Protein AF-C6XK18-F1 (afdb_monomer)

Secondary structure (DSSP, 8-state):
-HHHHHHHHHHHHHHHHHHHHHHHHHHHHHHHHHHHHHHTSTTTTTT---TT---EEESHHHHHHHTPPTT-EEE-STT----TTSSEETTEEGGGT--SS--SSTTPPP--SS--PPPTT---TT--HHHHHHHHH-TTTTTS--HHHHHHHHHH-HHHHTTTS--TT-PPPSS-HHHHHHHHHHHHHTT---PPTT---GGGTSPP------

Solvent-accessible surface area (backbone atoms only — not comparable to full-atom values): 11698 Å² total; per-residue (Å²): 112,72,70,60,53,54,54,54,51,54,55,54,54,53,53,53,54,50,54,54,50,52,51,38,33,53,54,10,38,29,37,40,36,60,48,41,56,34,48,61,26,57,58,42,11,24,48,16,30,35,88,84,33,46,38,43,42,42,46,71,56,44,20,66,74,67,73,40,57,93,92,30,70,47,64,41,70,92,78,53,39,26,47,92,86,19,36,22,27,94,92,53,40,40,70,79,69,34,38,65,51,58,48,86,52,66,86,51,57,61,34,28,89,60,64,65,45,64,62,45,67,45,46,29,58,92,54,48,52,30,54,51,48,54,36,58,73,31,40,92,30,44,80,67,44,53,67,70,52,50,23,50,44,53,55,66,37,66,58,65,45,30,27,64,59,55,41,50,82,47,81,49,40,72,79,50,49,63,54,50,23,47,35,46,54,52,14,50,73,33,67,55,46,64,61,60,87,86,50,69,65,46,63,89,41,50,76,76,81,74,73,79,81,128

Radius of gyration: 21.12 Å; Cα contacts (8 Å, |Δi|>4): 324; chains: 1; bounding box: 56×31×77 Å

Structure (mmCIF, N/CA/C/O backbone):
data_AF-C6XK18-F1
#
_entry.id   AF-C6XK18-F1
#
loop_
_atom_site.group_PDB
_atom_site.id
_atom_site.type_symbol
_atom_site.label_atom_id
_atom_site.label_alt_id
_atom_site.label_comp_id
_atom_site.label_asym_id
_atom_site.label_entity_id
_atom_site.label_seq_id
_atom_site.pdbx_PDB_ins_code
_atom_site.Cartn_x
_atom_site.Cartn_y
_atom_site.Cartn_z
_atom_site.occupancy
_atom_site.B_iso_or_equiv
_atom_site.auth_seq_id
_atom_site.auth_comp_id
_atom_site.auth_asym_id
_atom_site.auth_atom_id
_atom_site.pdbx_PDB_model_num
ATOM 1 N N . MET A 1 1 ? -33.507 2.654 50.806 1.00 60.88 1 MET A N 1
ATOM 2 C CA . MET A 1 1 ? -32.107 2.169 50.769 1.00 60.88 1 MET A CA 1
ATOM 3 C C . MET A 1 1 ? -31.843 1.243 49.579 1.00 60.88 1 MET A C 1
ATOM 5 O O . MET A 1 1 ? -30.957 1.552 48.801 1.00 60.88 1 MET A O 1
ATOM 9 N N . ILE A 1 2 ? -32.643 0.191 49.349 1.00 59.72 2 ILE A N 1
ATOM 10 C CA . ILE A 1 2 ? -32.420 -0.787 48.255 1.00 59.72 2 ILE A CA 1
ATOM 11 C C . ILE A 1 2 ? -32.453 -0.152 46.845 1.00 59.72 2 ILE A C 1
ATOM 13 O O . ILE A 1 2 ? -31.572 -0.418 46.034 1.00 59.72 2 ILE A O 1
ATOM 17 N N . LYS A 1 3 ? -33.404 0.756 46.563 1.00 55.00 3 LYS A N 1
ATOM 18 C CA . LYS A 1 3 ? -33.475 1.468 45.266 1.00 55.00 3 LYS A CA 1
ATOM 19 C C . LYS A 1 3 ? -32.252 2.357 44.990 1.00 55.00 3 LYS A C 1
ATOM 21 O O . LYS A 1 3 ? -31.807 2.437 43.853 1.00 55.00 3 LYS A O 1
ATOM 26 N N . SER A 1 4 ? -31.688 2.989 46.021 1.00 58.41 4 SER A N 1
ATOM 27 C CA . SER A 1 4 ? -30.507 3.855 45.893 1.00 58.41 4 SER A CA 1
ATOM 28 C C . SER A 1 4 ? -29.228 3.052 45.634 1.00 58.41 4 SER A C 1
ATOM 30 O O . SER A 1 4 ? -28.402 3.481 44.840 1.00 58.41 4 SER A O 1
ATOM 32 N N . ILE A 1 5 ? -29.098 1.862 46.236 1.00 64.38 5 ILE A N 1
ATOM 33 C CA . ILE A 1 5 ? -27.970 0.944 45.996 1.00 64.38 5 ILE A CA 1
ATOM 34 C C . ILE A 1 5 ? -28.016 0.394 44.562 1.00 64.38 5 ILE A C 1
ATOM 36 O O . ILE A 1 5 ? -26.992 0.373 43.885 1.00 64.38 5 ILE A O 1
ATOM 40 N N . ALA A 1 6 ? -29.202 0.025 44.066 1.00 61.34 6 ALA A N 1
ATOM 41 C CA . ALA A 1 6 ? -29.370 -0.467 42.698 1.00 61.34 6 ALA A CA 1
ATOM 42 C C . ALA A 1 6 ? -29.011 0.592 41.637 1.00 61.34 6 ALA A C 1
ATOM 44 O O . ALA A 1 6 ? -28.301 0.287 40.684 1.00 61.34 6 ALA A O 1
ATOM 45 N N . ILE A 1 7 ? -29.435 1.848 41.823 1.00 63.56 7 ILE A N 1
ATOM 46 C CA . ILE A 1 7 ? -29.092 2.949 40.904 1.00 63.56 7 ILE A CA 1
ATOM 47 C C . ILE A 1 7 ? -27.580 3.226 40.920 1.00 63.56 7 ILE A C 1
ATOM 49 O O . ILE A 1 7 ? -26.974 3.381 39.864 1.00 63.56 7 ILE A O 1
ATOM 53 N N . MET A 1 8 ? -26.949 3.229 42.098 1.00 61.84 8 MET A N 1
ATOM 54 C CA . MET A 1 8 ? -25.509 3.483 42.226 1.00 61.84 8 MET A CA 1
ATOM 55 C C . MET A 1 8 ? -24.660 2.361 41.598 1.00 61.84 8 MET A C 1
ATOM 57 O O . MET A 1 8 ? -23.655 2.646 40.950 1.00 61.84 8 MET A O 1
ATOM 61 N N . MET A 1 9 ? -25.095 1.099 41.710 1.00 62.38 9 MET A N 1
ATOM 62 C CA . MET A 1 9 ? -24.450 -0.036 41.035 1.00 62.38 9 MET A CA 1
ATOM 63 C C . MET A 1 9 ? -24.592 0.026 39.506 1.00 62.38 9 MET A C 1
ATOM 65 O O . MET A 1 9 ? -23.615 -0.213 38.803 1.00 62.38 9 MET A O 1
ATOM 69 N N . ILE A 1 10 ? -25.762 0.401 38.975 1.00 64.12 10 ILE A N 1
ATOM 70 C CA . ILE A 1 10 ? -25.982 0.528 37.520 1.00 64.12 10 ILE A CA 1
ATOM 71 C C . ILE A 1 10 ? -25.100 1.634 36.913 1.00 64.12 10 ILE A C 1
ATOM 73 O O . ILE A 1 10 ? -24.506 1.441 35.848 1.00 64.12 10 ILE A O 1
ATOM 77 N N . VAL A 1 11 ? -24.960 2.773 37.600 1.00 63.62 11 VAL A N 1
ATOM 78 C CA . VAL A 1 11 ? -24.099 3.879 37.146 1.00 63.62 11 VAL A CA 1
ATOM 79 C C . VAL A 1 11 ? -22.618 3.480 37.179 1.00 63.62 11 VAL A C 1
ATOM 81 O O . VAL A 1 11 ? -21.900 3.732 36.215 1.00 63.62 11 VAL A O 1
ATOM 84 N N . ALA A 1 12 ? -22.160 2.793 38.231 1.00 64.31 12 ALA A N 1
ATOM 85 C CA . ALA A 1 12 ? -20.768 2.348 38.339 1.00 64.31 12 ALA A CA 1
ATOM 86 C C . ALA A 1 12 ? -20.372 1.314 37.263 1.00 64.31 12 ALA A C 1
ATOM 88 O O . ALA A 1 12 ? -19.286 1.411 36.690 1.00 64.31 12 ALA A O 1
ATOM 89 N N . PHE A 1 13 ? -21.252 0.358 36.943 1.00 63.62 13 PHE A N 1
ATOM 90 C CA . PHE A 1 13 ? -21.005 -0.631 35.882 1.00 63.62 13 PHE A CA 1
ATOM 91 C C . PHE A 1 13 ? -20.942 0.001 34.484 1.00 63.62 13 PHE A C 1
ATOM 93 O O . PHE A 1 13 ? -20.101 -0.385 33.672 1.00 63.62 13 PHE A O 1
ATOM 100 N N . SER A 1 14 ? -21.787 1.001 34.216 1.00 66.38 14 SER A N 1
ATOM 101 C CA . SER A 1 14 ? -21.816 1.701 32.925 1.00 66.38 14 SER A CA 1
ATOM 102 C C . SER A 1 14 ? -20.513 2.469 32.657 1.00 66.38 14 SER A C 1
ATOM 104 O O . SER A 1 14 ? -19.985 2.424 31.547 1.00 66.38 14 SER A O 1
ATOM 106 N N . SER A 1 15 ? -19.940 3.107 33.683 1.00 73.00 15 SER A N 1
ATOM 107 C CA . SER A 1 15 ? -18.669 3.837 33.564 1.00 73.00 15 SER A CA 1
ATOM 108 C C . SER A 1 15 ? -17.466 2.920 33.314 1.00 73.00 15 SER A C 1
ATOM 110 O O . SER A 1 15 ? -16.585 3.266 32.532 1.00 73.00 15 SER A O 1
ATOM 112 N N . LEU A 1 16 ? -17.424 1.735 33.935 1.00 76.56 16 LEU A N 1
ATOM 113 C CA . LEU A 1 16 ? -16.341 0.764 33.716 1.00 76.56 16 LEU A CA 1
ATOM 114 C C . LEU A 1 16 ? -16.363 0.183 32.298 1.00 76.56 16 LEU A C 1
ATOM 116 O O . LEU A 1 16 ? -15.310 0.046 31.675 1.00 76.56 16 LEU A O 1
ATOM 120 N N . ALA A 1 17 ? -17.553 -0.124 31.775 1.00 76.81 17 ALA A N 1
ATOM 121 C CA . ALA A 1 17 ? -17.710 -0.607 30.407 1.00 76.81 17 ALA A CA 1
ATOM 122 C C . ALA A 1 17 ? -17.274 0.447 29.374 1.00 76.81 17 ALA A C 1
ATOM 124 O O . ALA A 1 17 ? -16.578 0.112 28.417 1.00 76.81 17 ALA A O 1
ATOM 125 N N . ALA A 1 18 ? -17.615 1.722 29.596 1.00 76.81 18 ALA A N 1
ATOM 126 C CA . ALA A 1 18 ? -17.194 2.820 28.726 1.00 76.81 18 ALA A CA 1
ATOM 127 C C . ALA A 1 18 ? -15.662 2.982 28.688 1.00 76.81 18 ALA A C 1
ATOM 129 O O . ALA A 1 18 ? -15.086 3.057 27.606 1.00 76.81 18 ALA A O 1
ATOM 130 N N . LEU A 1 19 ? -14.993 2.944 29.847 1.00 78.38 19 LEU A N 1
ATOM 131 C CA . LEU A 1 19 ? -13.528 3.030 29.928 1.00 78.38 19 LEU A CA 1
ATOM 132 C C . LEU A 1 19 ? -12.830 1.837 29.254 1.00 78.38 19 LEU A C 1
ATOM 134 O O . LEU A 1 19 ? -11.806 2.003 28.592 1.00 78.38 19 LEU A O 1
ATOM 138 N N . ALA A 1 20 ? -13.377 0.627 29.401 1.00 79.00 20 ALA A N 1
ATOM 139 C CA . ALA A 1 20 ? -12.840 -0.564 28.744 1.00 79.00 20 ALA A CA 1
ATOM 140 C C . ALA A 1 20 ? -12.987 -0.495 27.213 1.00 79.00 20 ALA A C 1
ATOM 142 O O . ALA A 1 20 ? -12.061 -0.868 26.485 1.00 79.00 20 ALA A O 1
ATOM 143 N N . GLN A 1 21 ? -14.119 0.022 26.726 1.00 81.12 21 GLN A N 1
ATOM 144 C CA . GLN A 1 21 ? -14.358 0.236 25.300 1.00 81.12 21 GLN A CA 1
ATOM 145 C C . GLN A 1 21 ? -13.419 1.304 24.726 1.00 81.12 21 GLN A C 1
ATOM 147 O O . GLN A 1 21 ? -12.802 1.076 23.689 1.00 81.12 21 GLN A O 1
ATOM 152 N N . GLU A 1 22 ? -13.254 2.432 25.419 1.00 81.62 22 GLU A N 1
ATOM 153 C CA . GLU A 1 22 ? -12.330 3.502 25.025 1.00 81.62 22 GLU A CA 1
ATOM 154 C C . GLU A 1 22 ? -10.883 2.995 24.958 1.00 81.62 22 GLU A C 1
ATOM 156 O O . GLU A 1 22 ? -10.183 3.220 23.971 1.00 81.62 22 GLU A O 1
ATOM 161 N N . LYS A 1 23 ? -10.440 2.234 25.969 1.00 83.69 23 LYS A N 1
ATOM 162 C CA . LYS A 1 23 ? -9.111 1.612 25.961 1.00 83.69 23 LYS A CA 1
ATOM 163 C C . LYS A 1 23 ? -8.932 0.679 24.761 1.00 83.69 23 LYS A C 1
ATOM 165 O O . LYS A 1 23 ? -7.904 0.745 24.094 1.00 83.69 23 LYS A O 1
ATOM 170 N N . THR A 1 24 ? -9.925 -0.162 24.476 1.00 89.50 24 THR A N 1
ATOM 171 C CA . THR A 1 24 ? -9.886 -1.101 23.344 1.00 89.50 24 THR A CA 1
ATOM 172 C C . THR A 1 24 ? -9.791 -0.359 22.010 1.00 89.50 24 THR A C 1
ATOM 174 O O . THR A 1 24 ? -8.969 -0.715 21.169 1.00 89.50 24 THR A O 1
ATOM 177 N N . GLN A 1 25 ? -10.559 0.721 21.836 1.00 89.00 25 GLN A N 1
ATOM 178 C CA . GLN A 1 25 ? -10.486 1.562 20.640 1.00 89.00 25 GLN A CA 1
ATOM 179 C C . GLN A 1 25 ? -9.126 2.252 20.497 1.00 89.00 25 GLN A C 1
ATOM 181 O O . GLN A 1 25 ? -8.542 2.234 19.415 1.00 89.00 25 GLN A O 1
ATOM 186 N N . ASN A 1 26 ? -8.583 2.807 21.583 1.00 89.94 26 ASN A N 1
ATOM 187 C CA . ASN A 1 26 ? -7.262 3.437 21.576 1.00 89.94 26 ASN A CA 1
ATOM 188 C C . ASN A 1 26 ? -6.1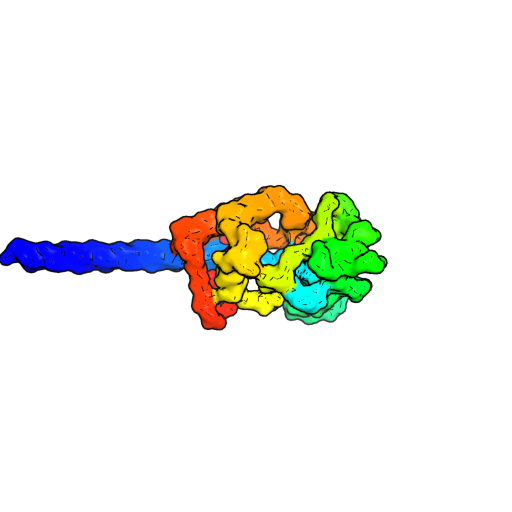47 2.437 21.239 1.00 89.94 26 ASN A C 1
ATOM 190 O O . ASN A 1 26 ? -5.253 2.756 20.456 1.00 89.94 26 ASN A O 1
ATOM 194 N N . ASP A 1 27 ? -6.208 1.219 21.780 1.00 91.81 27 ASP A N 1
ATOM 195 C CA . ASP A 1 27 ? -5.266 0.151 21.436 1.00 91.81 27 ASP A CA 1
ATOM 196 C C . ASP A 1 27 ? -5.415 -0.261 19.956 1.00 91.81 27 ASP A C 1
ATOM 198 O O . ASP A 1 27 ? -4.415 -0.437 19.259 1.00 91.81 27 ASP A O 1
ATOM 202 N N . GLY A 1 28 ? -6.645 -0.311 19.432 1.00 95.94 28 GLY A N 1
ATOM 203 C CA . GLY A 1 28 ? -6.912 -0.528 18.008 1.00 95.94 28 GLY A CA 1
ATOM 204 C C . GLY A 1 28 ? -6.314 0.556 17.102 1.00 95.94 28 GLY A C 1
ATOM 205 O O . GLY A 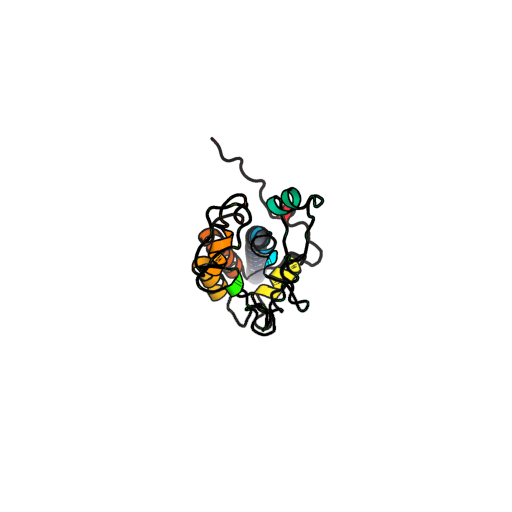1 28 ? -5.713 0.229 16.080 1.00 95.94 28 GLY A O 1
ATOM 206 N N . LEU A 1 29 ? -6.410 1.834 17.483 1.00 95.69 29 LEU A N 1
ATOM 207 C CA . LEU A 1 29 ? -5.832 2.955 16.726 1.00 95.69 29 LEU A CA 1
ATOM 208 C C . LEU A 1 29 ? -4.297 2.915 16.683 1.00 95.69 29 LEU A C 1
ATOM 210 O O . LEU A 1 29 ? -3.705 3.234 15.652 1.00 95.69 29 LEU A O 1
ATOM 214 N N . LYS A 1 30 ? -3.645 2.473 17.766 1.00 95.00 30 LYS A N 1
ATOM 215 C CA . LYS A 1 30 ? -2.188 2.249 17.789 1.00 95.00 30 LYS A CA 1
ATOM 216 C C . LYS A 1 30 ? -1.760 1.179 16.800 1.00 95.00 30 LYS A C 1
ATOM 218 O O . LYS A 1 30 ? -0.826 1.379 16.030 1.00 95.00 30 LYS A O 1
ATOM 223 N N . VAL A 1 31 ? -2.480 0.062 16.774 1.00 97.00 31 VAL A N 1
ATOM 224 C CA . VAL A 1 31 ? -2.204 -1.015 15.819 1.00 97.00 31 VAL A CA 1
ATOM 225 C C . VAL A 1 31 ? -2.496 -0.562 14.385 1.00 97.00 31 VAL A C 1
ATOM 227 O O . VAL A 1 31 ? -1.720 -0.858 13.477 1.00 97.00 31 VAL A O 1
ATOM 230 N N . TRP A 1 32 ? -3.557 0.223 14.171 1.00 97.88 32 TRP A N 1
ATOM 231 C CA . TRP A 1 32 ? -3.834 0.838 12.872 1.00 97.88 32 TRP A CA 1
ATOM 232 C C . TRP A 1 32 ? -2.681 1.721 12.381 1.00 97.88 32 TRP A C 1
ATOM 234 O O . TRP A 1 32 ? -2.329 1.664 11.204 1.00 97.88 32 TRP A O 1
ATOM 244 N N . ALA A 1 33 ? -2.047 2.501 13.260 1.00 97.19 33 ALA A N 1
ATOM 245 C CA . ALA A 1 33 ? -0.902 3.324 12.880 1.00 97.19 33 ALA A CA 1
ATOM 246 C C . ALA A 1 33 ? 0.236 2.480 12.272 1.00 97.19 33 ALA A C 1
ATOM 248 O O . ALA A 1 33 ? 0.775 2.849 11.230 1.00 97.19 33 ALA A O 1
ATOM 249 N N . GLN A 1 34 ? 0.521 1.304 12.841 1.00 97.94 34 GLN A N 1
ATOM 250 C CA . GLN A 1 34 ? 1.514 0.359 12.306 1.00 97.94 34 GLN A CA 1
ATOM 251 C C . GLN A 1 34 ? 1.092 -0.226 10.948 1.00 97.94 34 GLN A C 1
ATOM 253 O O . GLN A 1 34 ? 1.915 -0.382 10.048 1.00 97.94 34 GLN A O 1
ATOM 258 N N . ILE A 1 35 ? -0.201 -0.521 10.769 1.00 98.38 35 ILE A N 1
ATOM 259 C CA . ILE A 1 35 ? -0.754 -0.961 9.477 1.00 98.38 35 ILE A CA 1
ATOM 260 C C . ILE A 1 35 ? -0.574 0.138 8.420 1.00 98.38 35 ILE A C 1
ATOM 262 O O . ILE A 1 35 ? -0.123 -0.128 7.303 1.00 98.38 35 ILE A O 1
ATOM 266 N N . TYR A 1 36 ? -0.882 1.387 8.773 1.00 98.00 36 TYR A N 1
ATOM 267 C CA . TYR A 1 36 ? -0.757 2.519 7.864 1.00 98.00 36 TYR A CA 1
ATOM 268 C C . TYR A 1 36 ? 0.696 2.801 7.468 1.00 98.00 36 TYR A C 1
ATOM 270 O O . TYR A 1 36 ? 0.937 3.120 6.303 1.00 98.00 36 TYR A O 1
ATOM 278 N N . GLU A 1 37 ? 1.673 2.638 8.369 1.00 97.50 37 GLU A N 1
ATOM 279 C CA . GLU A 1 37 ? 3.099 2.737 8.013 1.00 97.50 37 GLU A CA 1
ATOM 280 C C . GLU A 1 37 ? 3.461 1.814 6.845 1.00 97.50 37 GLU A C 1
ATOM 282 O O . GLU A 1 37 ? 4.235 2.200 5.972 1.00 97.50 37 GLU A O 1
ATOM 287 N N . VAL A 1 38 ? 2.867 0.619 6.789 1.00 98.12 38 VAL A N 1
ATOM 288 C CA . VAL A 1 38 ? 3.085 -0.343 5.704 1.00 98.12 38 VAL A CA 1
ATOM 289 C C . VAL A 1 38 ? 2.309 0.048 4.451 1.00 98.12 38 VAL A C 1
ATOM 291 O O . VAL A 1 38 ? 2.892 0.115 3.370 1.00 98.12 38 VAL A O 1
ATOM 294 N N . PHE A 1 39 ? 1.014 0.350 4.562 1.00 97.88 39 PHE A N 1
ATOM 295 C CA . PHE A 1 39 ? 0.180 0.654 3.389 1.00 97.88 39 PHE A CA 1
ATOM 296 C C . PHE A 1 39 ? 0.585 1.949 2.681 1.00 97.88 39 PHE A C 1
ATOM 298 O O . PHE A 1 39 ? 0.563 2.012 1.450 1.00 97.88 39 PHE A O 1
ATOM 305 N N . SER A 1 40 ? 1.038 2.948 3.438 1.00 96.75 40 SER A N 1
ATOM 306 C CA . SER A 1 40 ? 1.603 4.190 2.897 1.00 96.75 40 SER A CA 1
ATOM 307 C C . SER A 1 40 ? 3.051 4.040 2.413 1.00 96.75 40 SER A C 1
ATOM 309 O O . SER A 1 40 ? 3.552 4.903 1.688 1.00 96.75 40 SER A O 1
ATOM 311 N N . HIS A 1 41 ? 3.732 2.939 2.752 1.00 97.38 41 HIS A N 1
ATOM 312 C CA . HI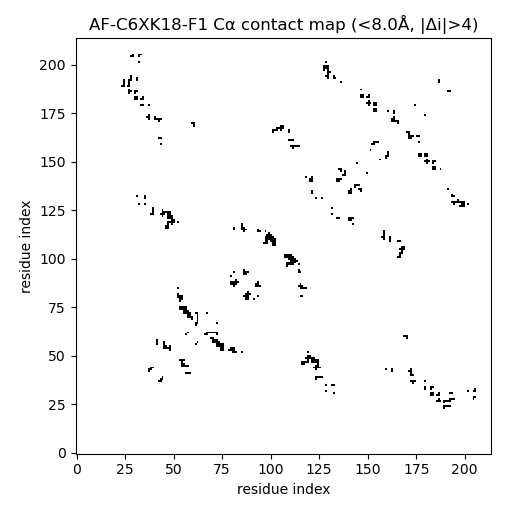S A 1 41 ? 5.115 2.714 2.349 1.00 97.38 41 HIS A CA 1
ATOM 313 C C . HIS A 1 41 ? 5.244 2.600 0.817 1.00 97.38 41 HIS A C 1
ATOM 315 O O . HIS A 1 41 ? 4.415 1.951 0.170 1.00 97.38 41 HIS A O 1
ATOM 321 N N . PRO A 1 42 ? 6.345 3.086 0.202 1.00 96.12 42 PRO A N 1
ATOM 322 C CA . PRO A 1 42 ? 6.611 2.954 -1.235 1.00 96.12 42 PRO A CA 1
ATOM 323 C C . PRO A 1 42 ? 6.649 1.529 -1.810 1.00 96.12 42 PRO A C 1
ATOM 325 O O . PRO A 1 42 ? 6.885 1.357 -3.007 1.00 96.12 42 PRO A O 1
ATOM 328 N N . ARG A 1 43 ? 6.543 0.479 -0.993 1.00 95.88 43 ARG A N 1
ATOM 329 C CA . ARG A 1 43 ? 6.385 -0.906 -1.474 1.00 95.88 43 ARG A CA 1
ATOM 330 C C . ARG A 1 43 ? 4.931 -1.258 -1.770 1.00 95.88 43 ARG A C 1
ATOM 332 O O . ARG A 1 43 ? 4.696 -2.028 -2.689 1.00 95.88 43 ARG A O 1
ATOM 339 N N . CYS A 1 44 ? 3.993 -0.633 -1.069 1.00 97.44 44 CYS A N 1
ATOM 340 C CA . CYS A 1 44 ? 2.563 -0.869 -1.212 1.00 97.44 44 CYS A CA 1
ATOM 341 C C . CYS A 1 44 ? 1.922 0.262 -2.026 1.00 97.44 44 CYS A C 1
ATOM 343 O O . CYS A 1 44 ? 1.419 0.042 -3.129 1.00 97.44 44 CYS A O 1
ATOM 345 N N . ALA A 1 45 ? 2.056 1.503 -1.552 1.00 97.56 45 ALA A N 1
ATOM 346 C CA . ALA A 1 45 ? 1.426 2.682 -2.141 1.00 97.56 45 ALA A CA 1
ATOM 347 C C . ALA A 1 45 ? 1.754 2.886 -3.631 1.00 97.56 45 ALA A C 1
ATOM 349 O O . ALA A 1 45 ? 0.911 3.331 -4.399 1.00 97.56 45 ALA A O 1
ATOM 350 N N . ASN A 1 46 ? 2.964 2.531 -4.073 1.00 96.94 46 ASN A N 1
ATOM 351 C CA . ASN A 1 46 ? 3.384 2.706 -5.469 1.00 96.94 46 ASN A CA 1
ATOM 352 C C . ASN A 1 46 ? 2.593 1.858 -6.483 1.00 96.94 46 ASN A C 1
ATOM 354 O O . ASN A 1 46 ? 2.532 2.233 -7.658 1.00 96.94 46 ASN A O 1
ATOM 358 N N . CYS A 1 47 ? 2.008 0.742 -6.038 1.00 96.38 47 CYS A N 1
ATOM 359 C CA . CYS A 1 47 ? 1.153 -0.131 -6.848 1.00 96.38 47 CYS A CA 1
ATOM 360 C C . CYS A 1 47 ? -0.336 0.217 -6.698 1.00 96.38 47 CYS A C 1
ATOM 362 O O . CYS A 1 47 ? -1.123 0.020 -7.621 1.00 96.38 47 CYS A O 1
ATOM 364 N N . HIS A 1 48 ? -0.711 0.762 -5.544 1.00 97.81 48 HIS A N 1
ATOM 365 C CA . HIS A 1 48 ? -2.065 1.171 -5.192 1.00 97.81 48 HIS A CA 1
ATOM 366 C C . HIS A 1 48 ? -2.372 2.587 -5.710 1.00 97.81 48 HIS A C 1
ATOM 368 O O . HIS A 1 48 ? -2.347 3.572 -4.966 1.00 97.81 48 HIS A O 1
ATOM 374 N N . VAL A 1 49 ? -2.635 2.681 -7.016 1.00 96.88 49 VAL A N 1
ATOM 375 C CA . VAL A 1 49 ? -2.908 3.932 -7.748 1.00 96.88 49 VAL A CA 1
ATOM 376 C C . VAL A 1 49 ? -4.317 3.948 -8.339 1.00 96.88 49 VAL A C 1
ATOM 378 O O . VAL A 1 49 ? -4.803 2.909 -8.801 1.00 96.88 49 VAL A O 1
ATOM 381 N N . GLY A 1 50 ? -4.940 5.129 -8.354 1.00 95.94 50 GLY A N 1
ATOM 382 C CA . GLY A 1 50 ? -6.328 5.316 -8.772 1.00 95.94 50 GLY A CA 1
ATOM 383 C C . GLY A 1 50 ? -6.548 5.344 -10.284 1.00 95.94 50 GLY A C 1
ATOM 384 O O . GLY A 1 50 ? -5.811 4.741 -11.071 1.00 95.94 50 GLY A O 1
ATOM 385 N N . GLU A 1 51 ? -7.579 6.079 -10.701 1.00 95.38 51 GLU A N 1
ATOM 386 C CA . GLU A 1 51 ? -8.127 6.085 -12.068 1.00 95.38 51 GLU A CA 1
ATOM 387 C C . GLU A 1 51 ? -7.137 6.520 -13.156 1.00 95.38 51 GLU A C 1
ATOM 389 O O . GLU A 1 51 ? -7.296 6.173 -14.329 1.00 95.38 51 GLU A O 1
ATOM 394 N N . ASN A 1 52 ? -6.063 7.226 -12.790 1.00 94.81 52 ASN A N 1
ATOM 395 C CA . ASN A 1 52 ? -5.007 7.548 -13.746 1.00 94.81 52 ASN A CA 1
ATOM 396 C C . ASN A 1 52 ? -4.283 6.289 -14.267 1.00 94.81 52 ASN A C 1
ATOM 398 O O . ASN A 1 52 ? -3.633 6.370 -15.307 1.00 94.81 52 ASN A O 1
ATOM 402 N N . ASN A 1 53 ? -4.424 5.138 -13.589 1.00 95.88 53 ASN A N 1
ATOM 403 C CA . ASN A 1 53 ? -3.857 3.834 -13.939 1.00 95.88 53 ASN A CA 1
ATOM 404 C C . ASN A 1 53 ? -2.322 3.818 -14.067 1.00 95.88 53 ASN A C 1
ATOM 406 O O . ASN A 1 53 ? -1.765 2.958 -14.751 1.00 95.88 53 ASN A O 1
ATOM 410 N N . ARG A 1 54 ? -1.609 4.762 -13.443 1.00 97.19 54 ARG A N 1
ATOM 411 C CA . ARG A 1 54 ? -0.157 4.914 -13.613 1.00 97.19 54 ARG A CA 1
ATOM 412 C C . ARG A 1 54 ? 0.588 4.642 -12.307 1.00 97.19 54 ARG A C 1
ATOM 414 O O . ARG A 1 54 ? 0.535 5.487 -11.411 1.00 97.19 54 ARG A O 1
ATOM 421 N N . PRO A 1 55 ? 1.316 3.513 -12.197 1.00 96.88 55 PRO A N 1
ATOM 422 C 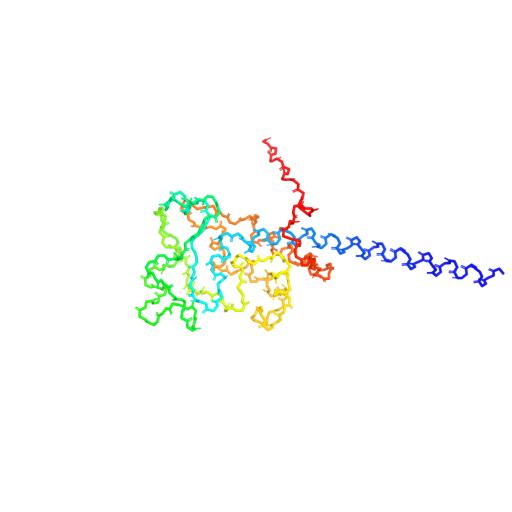CA . PRO A 1 55 ? 2.083 3.197 -10.999 1.00 96.88 55 PRO A CA 1
ATOM 423 C C . PRO A 1 55 ? 3.181 4.232 -10.750 1.00 96.88 55 PRO A C 1
ATOM 425 O O . PRO A 1 55 ? 3.611 4.960 -11.655 1.00 96.88 55 PRO A O 1
ATOM 428 N N . LYS A 1 56 ? 3.644 4.302 -9.504 1.00 96.94 56 LYS A N 1
ATOM 429 C CA . LYS A 1 56 ? 4.606 5.309 -9.044 1.00 96.94 56 LYS A CA 1
ATOM 430 C C . LYS A 1 56 ? 5.953 4.682 -8.716 1.00 96.94 56 LYS A C 1
ATOM 432 O O . LYS A 1 56 ? 6.049 3.520 -8.340 1.00 96.94 56 LYS A O 1
ATOM 437 N N . TRP A 1 57 ? 6.999 5.488 -8.819 1.00 94.94 57 TRP A N 1
ATOM 438 C CA . TRP A 1 57 ? 8.296 5.231 -8.213 1.00 94.94 57 TRP A CA 1
ATOM 439 C C . TRP A 1 57 ? 8.554 6.307 -7.165 1.00 94.94 57 TRP A C 1
ATOM 441 O O . TRP A 1 57 ? 8.516 7.502 -7.460 1.00 94.94 57 TRP A O 1
ATOM 451 N N . SER A 1 58 ? 8.774 5.872 -5.931 1.00 94.88 58 SER A N 1
ATOM 452 C CA . SER A 1 58 ? 8.998 6.735 -4.771 1.00 94.88 58 SER A CA 1
ATOM 453 C C . SER A 1 58 ? 9.839 6.014 -3.718 1.00 94.88 58 SER A C 1
ATOM 455 O O . SER A 1 58 ? 10.014 4.790 -3.778 1.00 94.88 58 SER A O 1
ATOM 457 N N . GLY A 1 59 ? 10.347 6.776 -2.753 1.00 93.69 59 GLY A N 1
ATOM 458 C CA . GLY A 1 59 ? 11.172 6.286 -1.654 1.00 93.69 59 GLY A CA 1
ATOM 459 C C . GLY A 1 59 ? 12.677 6.402 -1.919 1.00 93.69 59 GLY A C 1
ATOM 460 O O . GLY A 1 59 ? 13.095 6.672 -3.051 1.00 93.69 59 GLY A O 1
ATOM 461 N N . PRO A 1 60 ? 13.515 6.138 -0.900 1.00 93.12 60 PRO A N 1
ATOM 462 C CA . PRO A 1 60 ? 14.913 6.586 -0.887 1.00 93.12 60 PRO A CA 1
ATOM 463 C C . PRO A 1 60 ? 15.762 6.080 -2.060 1.00 93.12 60 PRO A C 1
ATOM 465 O O . PRO A 1 60 ? 16.604 6.802 -2.593 1.00 93.12 60 PRO A O 1
ATOM 468 N N . SER A 1 61 ? 15.515 4.845 -2.515 1.00 90.81 61 SER A N 1
ATOM 469 C CA . SER A 1 61 ? 16.233 4.273 -3.666 1.00 90.81 61 SER A CA 1
ATOM 470 C C . SER A 1 61 ? 15.982 5.037 -4.974 1.00 90.81 61 SER A C 1
ATOM 472 O O . SER A 1 61 ? 16.897 5.171 -5.784 1.00 90.81 61 SER A O 1
ATOM 474 N N . TYR A 1 62 ? 14.772 5.570 -5.169 1.00 91.56 62 TYR A N 1
ATOM 475 C CA . TYR A 1 62 ? 14.401 6.330 -6.364 1.00 91.56 62 TYR A CA 1
ATOM 476 C C . TYR A 1 62 ? 14.750 7.807 -6.227 1.00 91.56 62 TYR A C 1
ATOM 478 O O . TYR A 1 62 ? 15.175 8.409 -7.207 1.00 91.56 62 TYR A O 1
ATOM 486 N N . GLU A 1 63 ? 14.653 8.365 -5.017 1.00 94.12 63 GLU A N 1
ATOM 487 C CA . GLU A 1 63 ? 15.154 9.711 -4.721 1.00 94.12 63 GLU A CA 1
ATOM 488 C C . GLU A 1 63 ? 16.621 9.843 -5.123 1.00 94.12 63 GLU A C 1
ATOM 490 O O . GLU A 1 63 ? 16.978 10.734 -5.890 1.00 94.12 63 GLU A O 1
ATOM 495 N N . LYS A 1 64 ? 17.450 8.877 -4.708 1.00 91.38 64 LYS A N 1
ATOM 496 C CA . LYS A 1 64 ? 18.861 8.825 -5.090 1.00 91.38 64 LYS A CA 1
ATOM 497 C C . LYS A 1 64 ? 19.059 8.581 -6.588 1.00 91.38 64 LYS A C 1
ATOM 499 O O . LYS A 1 64 ? 19.866 9.267 -7.205 1.00 91.38 64 LYS A O 1
ATOM 504 N N . ALA A 1 65 ? 18.363 7.602 -7.169 1.00 90.38 65 ALA A N 1
ATOM 505 C CA . ALA A 1 65 ? 18.585 7.202 -8.562 1.00 90.38 65 ALA A CA 1
ATOM 506 C C . ALA A 1 65 ? 18.165 8.271 -9.586 1.00 90.38 65 ALA A C 1
ATOM 508 O O . ALA A 1 65 ? 18.763 8.351 -10.655 1.00 90.38 65 ALA A O 1
ATOM 509 N N . TYR A 1 66 ? 17.160 9.090 -9.259 1.00 92.12 66 TYR A N 1
ATOM 510 C CA . TYR A 1 66 ? 16.582 10.089 -10.166 1.00 92.12 66 TYR A CA 1
ATOM 511 C C . TYR A 1 66 ? 16.745 11.534 -9.677 1.00 92.12 66 TYR A C 1
ATOM 513 O O . TYR A 1 66 ? 16.140 12.437 -10.249 1.00 92.12 66 TYR A O 1
ATOM 521 N N . ASN A 1 67 ? 17.562 11.761 -8.641 1.00 94.88 67 ASN A N 1
ATOM 522 C CA . ASN A 1 67 ? 17.782 13.074 -8.028 1.00 94.88 67 ASN A CA 1
ATOM 523 C C . ASN A 1 67 ? 16.463 13.786 -7.657 1.00 94.88 67 ASN A C 1
ATOM 525 O O . ASN A 1 67 ? 16.275 14.973 -7.932 1.00 94.88 67 ASN A O 1
ATOM 529 N N . LEU A 1 68 ? 15.520 13.038 -7.076 1.00 94.75 68 LEU A N 1
ATOM 530 C CA . LEU A 1 68 ? 14.259 13.599 -6.587 1.00 94.75 68 LEU A CA 1
ATOM 531 C C . LEU A 1 68 ? 14.485 14.214 -5.197 1.00 94.75 68 LEU A C 1
ATOM 533 O O . LEU A 1 68 ? 15.317 13.710 -4.439 1.00 94.75 68 LEU A O 1
ATOM 537 N N . PRO A 1 69 ? 13.740 15.270 -4.821 1.00 96.00 69 PRO A N 1
ATOM 538 C CA . PRO A 1 69 ? 13.767 15.767 -3.448 1.00 96.00 69 PRO A CA 1
ATOM 539 C C . PRO A 1 69 ? 13.316 14.676 -2.465 1.00 96.00 69 PRO A C 1
ATOM 541 O O . PRO A 1 69 ? 12.648 13.719 -2.855 1.00 96.00 69 PRO A O 1
ATOM 544 N N . LYS A 1 70 ? 13.631 14.836 -1.176 1.00 93.56 70 LYS A N 1
ATOM 545 C CA . LYS A 1 70 ? 13.136 13.942 -0.115 1.00 93.56 70 LYS A CA 1
ATOM 546 C C . LYS A 1 70 ? 11.601 13.900 -0.126 1.00 93.56 70 LYS A C 1
ATOM 548 O O . LYS A 1 70 ? 10.965 14.951 -0.121 1.00 93.56 70 LYS A O 1
ATOM 553 N N . GLY A 1 71 ? 11.013 12.703 -0.137 1.00 90.69 71 GLY A N 1
ATOM 554 C CA . GLY A 1 71 ? 9.569 12.500 -0.322 1.00 90.69 71 GLY A CA 1
ATOM 555 C C . GLY A 1 71 ? 9.097 12.665 -1.774 1.00 90.69 71 GLY A C 1
ATOM 556 O O . GLY A 1 71 ? 7.901 12.599 -2.063 1.00 90.69 71 GLY A O 1
ATOM 557 N N . GLY A 1 72 ? 10.026 12.885 -2.703 1.00 95.19 72 GLY A N 1
ATOM 558 C CA . GLY A 1 72 ? 9.768 13.012 -4.124 1.00 95.19 72 GLY A CA 1
ATOM 559 C C . GLY A 1 72 ? 9.317 11.694 -4.747 1.00 95.19 72 GLY A C 1
ATOM 560 O O . GLY A 1 72 ? 9.585 10.592 -4.263 1.00 95.19 72 GLY A O 1
ATOM 561 N N . ASN A 1 73 ? 8.603 11.812 -5.858 1.00 96.50 73 ASN A N 1
ATOM 562 C CA . ASN A 1 73 ? 8.102 10.673 -6.607 1.00 96.50 73 ASN A CA 1
ATOM 563 C C . ASN A 1 73 ? 8.029 11.002 -8.095 1.00 96.50 73 ASN A C 1
ATOM 565 O O . ASN A 1 73 ? 7.972 12.162 -8.499 1.00 96.50 73 ASN A O 1
ATOM 569 N N . MET A 1 74 ? 7.975 9.958 -8.907 1.00 96.06 74 MET A N 1
ATOM 570 C CA . MET A 1 74 ? 7.695 10.047 -10.332 1.00 96.06 74 MET A CA 1
ATOM 571 C C . MET A 1 74 ? 6.720 8.940 -10.728 1.00 96.06 74 MET A C 1
ATOM 573 O O . MET A 1 74 ? 6.457 8.016 -9.958 1.00 96.06 74 MET A O 1
ATOM 577 N N . TYR A 1 75 ? 6.131 9.039 -11.915 1.00 96.88 75 TYR A N 1
ATOM 578 C CA . TYR A 1 75 ? 5.472 7.871 -12.494 1.00 96.88 75 TYR A CA 1
A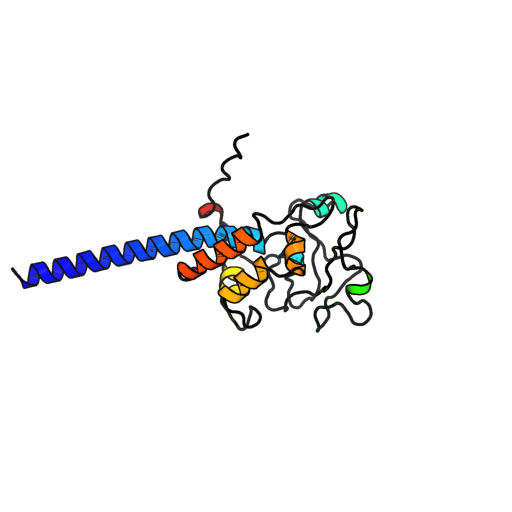TOM 579 C C . TYR A 1 75 ? 6.516 6.824 -12.858 1.00 96.88 75 TYR A C 1
ATOM 581 O O . TYR A 1 75 ? 7.660 7.168 -13.162 1.00 96.88 75 TYR A O 1
ATOM 589 N N . HIS A 1 76 ? 6.100 5.560 -12.860 1.00 94.56 76 HIS A N 1
ATOM 590 C CA . HIS A 1 76 ? 6.872 4.490 -13.466 1.00 94.56 76 HIS A CA 1
ATOM 591 C C . HIS A 1 76 ? 7.359 4.948 -14.846 1.00 94.56 76 HIS A C 1
ATOM 593 O O . HIS A 1 76 ? 6.568 5.450 -15.658 1.00 94.56 76 HIS A O 1
ATOM 599 N N . ALA A 1 77 ? 8.665 4.826 -15.101 1.00 88.69 77 ALA A N 1
ATOM 600 C CA . ALA A 1 77 ? 9.227 5.231 -16.384 1.00 88.69 77 ALA A CA 1
ATOM 601 C C . ALA A 1 77 ? 8.669 4.359 -17.524 1.00 88.69 77 ALA A C 1
ATOM 603 O O . ALA A 1 77 ? 7.874 3.445 -17.300 1.00 88.69 77 ALA A O 1
ATOM 604 N N . MET A 1 78 ? 9.042 4.661 -18.768 1.00 91.31 78 MET A N 1
ATOM 605 C CA . MET A 1 78 ? 8.496 3.995 -19.963 1.00 91.31 78 MET A CA 1
ATOM 606 C C . MET A 1 78 ? 6.985 4.219 -20.163 1.00 91.31 78 MET A C 1
ATOM 608 O O . MET A 1 78 ? 6.352 3.511 -20.936 1.00 91.31 78 MET A O 1
ATOM 612 N N . TYR A 1 79 ? 6.412 5.224 -19.485 1.00 91.31 79 TYR A N 1
ATOM 613 C CA . TYR A 1 79 ? 5.010 5.637 -19.621 1.00 91.31 79 TYR A CA 1
ATOM 614 C C . TYR A 1 79 ? 4.006 4.483 -19.411 1.00 91.31 79 TYR A C 1
ATOM 616 O O . TYR A 1 79 ? 2.981 4.400 -20.081 1.00 91.31 79 TYR A O 1
ATOM 624 N N . ILE A 1 80 ? 4.299 3.585 -18.464 1.00 94.75 80 ILE A N 1
ATOM 625 C CA . ILE A 1 80 ? 3.458 2.413 -18.190 1.00 94.75 80 ILE A CA 1
ATOM 626 C C . ILE A 1 80 ? 2.080 2.827 -17.657 1.00 94.75 80 ILE A C 1
ATOM 628 O O . ILE A 1 80 ? 1.954 3.728 -16.822 1.00 94.75 80 ILE A O 1
ATOM 632 N N . ASN A 1 81 ? 1.058 2.119 -18.135 1.00 96.00 81 ASN A N 1
ATOM 633 C CA . ASN A 1 81 ? -0.322 2.185 -17.678 1.00 96.00 81 ASN A CA 1
ATOM 634 C C . ASN A 1 81 ? -0.798 0.760 -17.362 1.00 96.00 81 ASN A C 1
ATOM 636 O O . ASN A 1 81 ? -0.458 -0.167 -18.094 1.00 96.00 81 ASN A O 1
ATOM 640 N N . ALA A 1 82 ? -1.557 0.588 -16.284 1.00 96.12 82 ALA A N 1
ATOM 641 C CA . ALA A 1 82 ? -2.043 -0.710 -15.825 1.00 96.12 82 ALA A CA 1
ATOM 642 C C . ALA A 1 82 ? -3.134 -1.309 -16.729 1.00 96.12 82 ALA A C 1
ATOM 644 O O . ALA A 1 82 ? -3.370 -2.511 -16.674 1.00 96.12 82 ALA A O 1
ATOM 645 N N . GLY A 1 83 ? -3.786 -0.498 -17.566 1.00 95.00 83 GLY A N 1
ATOM 646 C CA . GLY A 1 83 ? -4.924 -0.929 -18.370 1.00 95.00 83 GLY A CA 1
ATOM 647 C C . GLY A 1 83 ? -6.150 -1.278 -17.520 1.00 95.00 83 GLY A C 1
ATOM 648 O O . GLY A 1 83 ? -6.137 -1.168 -16.294 1.00 95.00 83 GLY A O 1
ATOM 649 N N . LYS A 1 84 ? -7.227 -1.705 -18.189 1.00 92.75 84 LYS A N 1
ATOM 650 C CA . LYS A 1 84 ? -8.481 -2.103 -17.523 1.00 92.75 84 LYS A CA 1
ATOM 651 C C . LYS A 1 84 ? -8.307 -3.364 -16.680 1.00 92.75 84 LYS A C 1
ATOM 653 O O . LYS A 1 84 ? -8.782 -3.411 -15.555 1.00 92.75 84 LYS A O 1
ATOM 658 N N . ASP A 1 85 ? -7.559 -4.331 -17.204 1.00 93.75 85 ASP A N 1
ATOM 659 C CA . ASP A 1 85 ? -7.314 -5.620 -16.545 1.00 93.75 85 ASP A CA 1
ATOM 660 C C . ASP A 1 85 ? -6.219 -5.536 -15.471 1.00 93.75 85 ASP A C 1
ATOM 662 O O . ASP A 1 85 ? -5.885 -6.531 -14.835 1.00 93.75 85 ASP A O 1
ATOM 666 N N . ARG A 1 86 ? -5.636 -4.345 -15.276 1.00 95.94 86 ARG A N 1
ATOM 667 C CA . ARG A 1 86 ? -4.569 -4.048 -14.309 1.00 95.94 86 ARG A CA 1
ATOM 668 C C . ARG A 1 86 ? -3.261 -4.826 -14.525 1.00 95.94 86 ARG A C 1
ATOM 670 O O . ARG A 1 86 ? -2.356 -4.714 -13.702 1.00 95.94 86 ARG A O 1
ATOM 677 N N . THR A 1 87 ? -3.116 -5.543 -15.640 1.00 96.31 87 THR A N 1
ATOM 678 C CA . THR A 1 87 ? -1.933 -6.332 -16.048 1.00 96.31 87 THR A CA 1
ATOM 679 C C . THR A 1 87 ? -1.027 -5.615 -17.060 1.00 96.31 87 THR A C 1
ATOM 681 O O . THR A 1 87 ? -0.110 -6.214 -17.627 1.00 96.31 87 THR A O 1
ATOM 684 N N . GLY A 1 88 ? -1.262 -4.324 -17.293 1.00 96.25 88 GLY A N 1
ATOM 685 C CA . GLY A 1 88 ? -0.562 -3.497 -18.273 1.00 96.25 88 GLY A CA 1
ATOM 686 C C . GLY A 1 88 ? -1.455 -3.098 -19.450 1.00 96.25 88 GLY A C 1
ATOM 687 O O . GLY A 1 88 ? -2.524 -3.661 -19.682 1.00 96.25 88 GLY A O 1
ATOM 688 N N . ALA A 1 89 ? -1.022 -2.095 -20.211 1.00 94.75 89 ALA A N 1
ATOM 689 C CA . ALA A 1 89 ? -1.694 -1.707 -21.446 1.00 94.75 89 ALA A CA 1
ATOM 690 C C . ALA A 1 89 ? -1.602 -2.836 -22.486 1.00 94.75 89 ALA A C 1
ATOM 692 O O . ALA A 1 89 ? -0.608 -3.556 -22.530 1.00 94.75 89 ALA A O 1
ATOM 693 N N . THR A 1 90 ? -2.586 -2.944 -23.383 1.00 91.88 90 THR A N 1
ATOM 694 C CA . THR A 1 90 ? -2.652 -4.017 -24.396 1.00 91.88 90 THR A CA 1
ATOM 695 C C . THR A 1 90 ? -1.367 -4.165 -25.218 1.00 91.88 90 THR A C 1
ATOM 697 O O . THR A 1 90 ? -0.954 -5.279 -25.517 1.00 91.88 90 THR A O 1
ATOM 700 N N . THR A 1 91 ? -0.710 -3.058 -25.569 1.00 92.12 91 THR A N 1
ATOM 701 C CA . THR A 1 91 ? 0.544 -3.063 -26.344 1.00 92.12 91 THR A CA 1
ATOM 702 C C . THR A 1 91 ? 1.797 -3.222 -25.488 1.00 92.12 91 THR A C 1
ATOM 704 O O . THR A 1 91 ? 2.871 -3.468 -26.029 1.00 92.12 91 THR A O 1
ATOM 707 N N . THR A 1 92 ? 1.675 -3.060 -24.169 1.00 94.31 92 THR A N 1
ATOM 708 C CA . THR A 1 92 ? 2.791 -3.128 -23.221 1.00 94.31 92 THR A CA 1
ATOM 709 C C . THR A 1 92 ? 2.351 -3.831 -21.927 1.00 94.31 92 THR A C 1
ATOM 711 O O . THR A 1 92 ? 2.252 -3.181 -20.879 1.00 94.31 92 THR A O 1
ATOM 714 N N . PRO A 1 93 ? 2.064 -5.149 -21.970 1.00 94.88 93 PRO A N 1
ATOM 715 C CA . PRO A 1 93 ? 1.729 -5.913 -20.770 1.00 94.88 93 PRO A CA 1
ATOM 716 C C . PRO A 1 93 ? 2.888 -5.907 -19.770 1.00 94.88 93 PRO A C 1
ATOM 718 O O . PRO A 1 93 ? 4.056 -5.875 -20.170 1.00 94.88 93 PRO A O 1
ATOM 721 N N . CYS A 1 94 ? 2.597 -6.009 -18.473 1.00 95.19 94 CYS A N 1
ATOM 722 C CA . CYS A 1 94 ? 3.614 -5.998 -17.418 1.00 95.19 94 CYS A CA 1
ATOM 723 C C . CYS A 1 94 ? 4.657 -7.116 -17.590 1.00 95.19 94 CYS A C 1
ATOM 725 O O . CYS A 1 94 ? 5.854 -6.878 -17.407 1.00 95.19 94 CYS A O 1
ATOM 727 N N . ALA A 1 95 ? 4.217 -8.298 -18.029 1.00 94.88 95 ALA A N 1
ATOM 728 C CA . ALA A 1 95 ? 5.067 -9.463 -18.295 1.00 94.88 95 ALA A CA 1
ATOM 729 C C . ALA A 1 95 ? 6.123 -9.238 -19.399 1.00 94.88 95 ALA A C 1
ATOM 731 O O . ALA A 1 95 ? 7.031 -10.045 -19.560 1.00 94.88 95 ALA A O 1
ATOM 732 N N . THR A 1 96 ? 6.052 -8.129 -20.146 1.00 94.81 96 THR A N 1
ATOM 733 C CA . THR A 1 96 ? 7.105 -7.738 -21.102 1.00 94.81 96 THR A CA 1
ATOM 734 C C . THR A 1 96 ? 8.442 -7.479 -20.398 1.00 94.81 96 THR A C 1
ATOM 736 O O . THR A 1 96 ? 9.502 -7.746 -20.960 1.00 94.81 96 THR A O 1
ATOM 739 N N . CYS A 1 97 ? 8.401 -6.951 -19.170 1.00 94.38 97 CYS A N 1
ATOM 740 C CA . CYS A 1 97 ? 9.594 -6.569 -18.408 1.00 94.38 97 CYS A CA 1
ATOM 741 C C . CYS A 1 97 ? 9.713 -7.331 -17.085 1.00 94.38 97 CYS A C 1
ATOM 743 O O . CYS A 1 97 ? 10.820 -7.677 -16.674 1.00 94.38 97 CYS A O 1
ATOM 745 N N . HIS A 1 98 ? 8.588 -7.560 -16.407 1.00 94.94 98 HIS A N 1
ATOM 746 C CA . HIS A 1 98 ? 8.547 -8.278 -15.139 1.00 94.94 98 HIS A CA 1
ATOM 747 C C . HIS A 1 98 ? 8.687 -9.781 -15.374 1.00 94.94 98 HIS A C 1
ATOM 749 O O . HIS A 1 98 ? 8.053 -10.338 -16.264 1.00 94.94 98 HIS A O 1
ATOM 755 N N . GLN A 1 99 ? 9.543 -10.413 -14.576 1.00 93.56 99 GLN A N 1
ATOM 756 C CA . GLN A 1 99 ? 9.875 -11.836 -14.668 1.00 9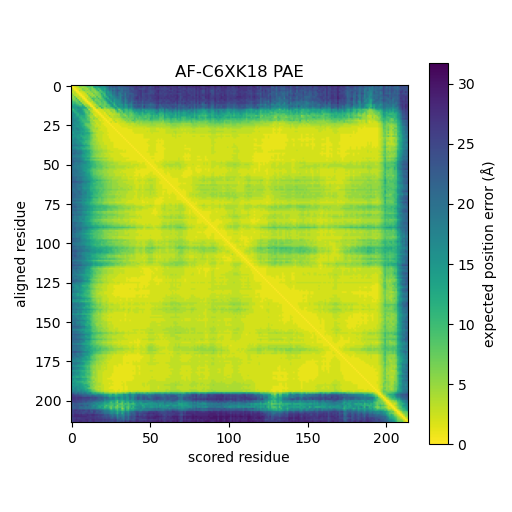3.56 99 GLN A CA 1
ATOM 757 C C . GLN A 1 99 ? 9.297 -12.593 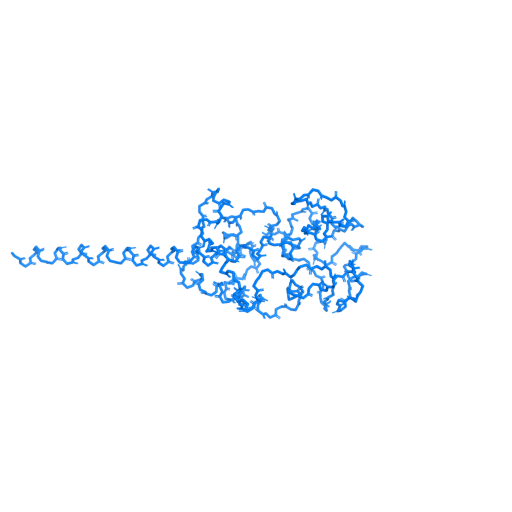-13.466 1.00 93.56 99 GLN A C 1
ATOM 759 O O . GLN A 1 99 ? 8.812 -11.983 -12.524 1.00 93.56 99 GLN A O 1
ATOM 764 N N . HIS A 1 100 ? 9.435 -13.917 -13.439 1.00 93.31 100 HIS A N 1
ATOM 765 C CA . HIS A 1 100 ? 8.972 -14.761 -12.325 1.00 93.31 100 HIS A CA 1
ATOM 766 C C . HIS A 1 100 ? 9.694 -14.503 -10.990 1.00 93.31 100 HIS A C 1
ATOM 768 O O . HIS A 1 100 ? 9.182 -14.800 -9.917 1.00 93.31 100 HIS A O 1
ATOM 774 N N . ARG A 1 101 ? 10.912 -13.948 -11.036 1.00 91.81 101 ARG A N 1
ATOM 775 C CA . ARG A 1 101 ? 11.751 -13.696 -9.856 1.00 91.81 101 ARG A CA 1
ATOM 776 C C . ARG A 1 101 ? 12.542 -12.406 -9.998 1.00 91.81 101 ARG A C 1
ATOM 778 O O . ARG A 1 101 ? 12.837 -11.977 -11.112 1.00 91.81 101 ARG A O 1
ATOM 785 N N . ASN A 1 102 ? 12.924 -11.821 -8.866 1.00 92.31 102 ASN A N 1
ATOM 786 C CA . ASN A 1 102 ? 13.827 -10.673 -8.842 1.00 92.31 102 ASN A CA 1
ATOM 787 C C . ASN A 1 102 ? 15.169 -11.003 -9.521 1.00 92.31 102 ASN A C 1
ATOM 789 O O . ASN A 1 102 ? 15.742 -12.070 -9.297 1.00 92.31 102 ASN A O 1
ATOM 793 N N . ASP A 1 103 ? 15.696 -10.054 -10.296 1.00 91.12 103 ASP A N 1
ATOM 794 C CA . ASP A 1 103 ? 17.082 -10.097 -10.770 1.00 91.12 103 ASP A CA 1
ATOM 795 C C . ASP A 1 103 ? 18.053 -9.711 -9.633 1.00 91.12 103 ASP A C 1
ATOM 797 O O . ASP A 1 103 ? 17.709 -9.020 -8.670 1.00 91.12 103 ASP A O 1
ATOM 801 N N . THR A 1 104 ? 19.299 -10.142 -9.776 1.00 90.06 104 THR A N 1
ATOM 802 C CA . THR A 1 104 ? 20.452 -9.770 -8.946 1.00 90.06 104 THR A CA 1
ATOM 803 C C . THR A 1 104 ? 21.001 -8.365 -9.222 1.00 90.06 104 THR A C 1
ATOM 805 O O . THR A 1 104 ? 21.783 -7.842 -8.428 1.00 90.06 104 THR A O 1
ATOM 808 N N . LYS A 1 105 ? 20.619 -7.731 -10.335 1.00 90.12 105 LYS A N 1
ATOM 809 C CA . LYS A 1 105 ? 2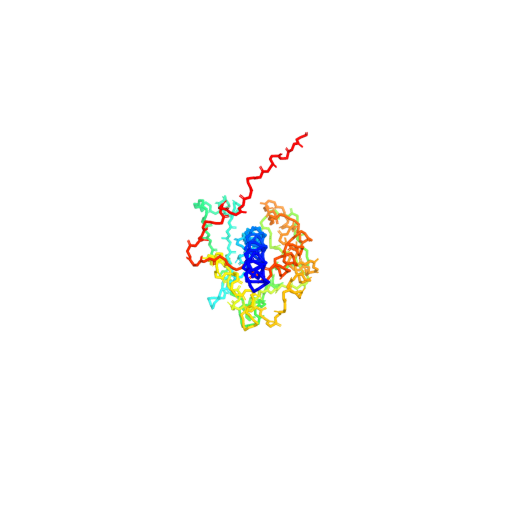1.064 -6.378 -10.686 1.00 90.12 105 LYS A CA 1
ATOM 810 C C . LYS A 1 105 ? 20.210 -5.310 -9.987 1.00 90.12 105 LYS A C 1
ATOM 812 O O . LYS A 1 105 ? 18.977 -5.411 -10.013 1.00 90.12 105 LYS A O 1
ATOM 817 N N . PRO A 1 106 ? 20.820 -4.247 -9.428 1.00 84.88 106 PRO A N 1
ATOM 818 C CA . PRO A 1 106 ? 20.084 -3.105 -8.891 1.00 84.88 106 PRO A CA 1
ATOM 819 C C . PRO A 1 106 ? 19.125 -2.497 -9.919 1.00 84.88 106 PRO A C 1
ATOM 821 O O . PRO A 1 106 ? 19.399 -2.505 -11.116 1.00 84.88 106 PRO A O 1
ATOM 824 N N . HIS A 1 107 ? 18.008 -1.945 -9.442 1.00 83.25 107 HIS A N 1
ATOM 825 C CA . HIS A 1 107 ? 16.986 -1.273 -10.262 1.00 83.25 107 HIS A CA 1
ATOM 826 C C . HIS A 1 107 ? 16.295 -2.138 -11.332 1.00 83.25 107 HIS A C 1
ATOM 828 O O . HIS A 1 107 ? 15.485 -1.617 -12.094 1.00 83.25 107 HIS A O 1
ATOM 834 N N . SER A 1 108 ? 16.525 -3.452 -11.348 1.00 90.62 108 SER A N 1
ATOM 835 C CA . SER A 1 108 ? 15.802 -4.367 -12.238 1.00 90.62 108 SER A CA 1
ATOM 836 C C . SER A 1 108 ? 14.309 -4.422 -11.907 1.00 90.62 108 SER A C 1
ATOM 838 O O . SER A 1 108 ? 13.950 -4.217 -10.732 1.00 90.62 108 SER A O 1
ATOM 840 N N . PRO A 1 109 ? 13.446 -4.727 -12.898 1.00 92.12 109 PRO A N 1
ATOM 841 C CA . PRO A 1 109 ? 12.034 -4.970 -12.657 1.00 92.12 109 PRO A CA 1
ATOM 842 C C . PRO A 1 109 ? 11.843 -6.018 -11.555 1.00 92.12 109 PRO A C 1
ATOM 844 O O . PRO A 1 109 ? 12.588 -7.001 -11.500 1.00 92.12 109 PRO A O 1
ATOM 847 N N . PRO A 1 110 ? 10.892 -5.801 -10.643 1.00 92.19 110 PRO A N 1
ATOM 848 C CA . PRO A 1 110 ? 10.545 -6.804 -9.654 1.00 92.19 110 PRO A CA 1
ATOM 849 C C . PRO A 1 110 ? 9.913 -8.036 -10.295 1.00 92.19 110 PRO A C 1
ATOM 851 O O . PRO A 1 110 ? 9.315 -7.927 -11.367 1.00 92.19 110 PRO A O 1
ATOM 854 N N . GLY A 1 111 ? 10.057 -9.190 -9.644 1.00 92.06 111 GLY A N 1
ATOM 855 C CA . GLY A 1 111 ? 9.529 -10.440 -10.176 1.00 92.06 111 GLY A CA 1
ATOM 856 C C . GLY A 1 111 ? 8.559 -11.175 -9.259 1.00 92.06 111 GLY A C 1
ATOM 857 O O . GLY A 1 111 ? 8.722 -11.157 -8.040 1.00 92.06 111 GLY A O 1
ATOM 858 N N . SER A 1 112 ? 7.567 -11.799 -9.889 1.00 93.25 112 SER A N 1
ATOM 859 C CA . SER A 1 112 ? 6.536 -12.679 -9.333 1.00 93.25 112 SER A CA 1
ATOM 860 C C . SER A 1 112 ? 5.898 -13.459 -10.492 1.00 93.25 112 SER A C 1
ATOM 862 O O . SER A 1 112 ? 5.930 -12.989 -11.633 1.00 93.25 112 SER A O 1
ATOM 864 N N . ASP A 1 113 ? 5.309 -14.626 -10.226 1.00 91.12 113 ASP A N 1
ATOM 865 C CA . ASP A 1 113 ? 4.612 -15.421 -11.248 1.00 91.12 113 ASP A CA 1
ATOM 866 C C . ASP A 1 113 ? 3.396 -14.707 -11.844 1.00 91.12 113 ASP A C 1
ATOM 868 O O . ASP A 1 113 ? 3.028 -14.950 -12.995 1.00 91.12 113 ASP A O 1
ATOM 872 N N . VAL A 1 114 ? 2.800 -13.788 -11.083 1.00 90.06 114 VAL A N 1
ATOM 873 C CA . VAL A 1 114 ? 1.710 -12.932 -11.542 1.00 90.06 114 VAL A CA 1
ATOM 874 C C . VAL A 1 114 ? 2.095 -11.477 -11.311 1.00 90.06 114 VAL A C 1
ATOM 876 O O . VAL A 1 114 ? 2.567 -11.114 -10.238 1.00 90.06 114 VAL A O 1
ATOM 879 N N . TRP A 1 115 ? 1.864 -10.621 -12.309 1.00 92.81 115 TRP A N 1
ATOM 880 C CA . TRP A 1 115 ? 2.096 -9.184 -12.181 1.00 92.81 115 TRP A CA 1
ATOM 881 C C . TRP A 1 115 ? 0.867 -8.379 -12.591 1.00 92.81 115 TRP A C 1
ATOM 883 O O . TRP A 1 115 ? 0.535 -8.279 -13.774 1.00 92.81 115 TRP A O 1
ATOM 893 N N . LEU A 1 116 ? 0.204 -7.791 -11.599 1.00 95.06 116 LEU A N 1
ATOM 894 C CA . LEU A 1 116 ? -0.953 -6.924 -11.776 1.00 95.06 116 LEU A CA 1
ATOM 895 C C . LEU A 1 116 ? -1.003 -5.859 -10.680 1.00 95.06 116 LEU A C 1
ATOM 897 O O . LEU A 1 116 ? -0.431 -6.031 -9.604 1.00 95.06 116 LEU A O 1
ATOM 901 N N . LEU A 1 117 ? -1.709 -4.764 -10.943 1.00 96.62 117 LEU A N 1
ATOM 902 C CA . LEU A 1 117 ? -2.061 -3.799 -9.909 1.00 96.62 117 LEU A CA 1
ATOM 903 C C . LEU A 1 117 ? -3.406 -4.162 -9.248 1.00 96.62 117 LEU A C 1
ATOM 905 O O . LEU A 1 117 ? -4.278 -4.738 -9.898 1.00 96.62 117 LEU A O 1
ATOM 909 N N . PRO A 1 118 ? -3.621 -3.773 -7.980 1.00 95.81 118 PRO A N 1
ATOM 910 C CA . PRO A 1 118 ? -4.933 -3.839 -7.329 1.00 95.81 118 PRO A CA 1
ATOM 911 C C . PRO A 1 118 ? -5.991 -3.007 -8.078 1.00 95.81 118 PRO A C 1
ATOM 913 O O . PRO A 1 118 ? -5.598 -2.139 -8.858 1.00 95.81 118 PRO A O 1
ATOM 916 N N . PRO A 1 119 ? -7.304 -3.194 -7.844 1.00 95.56 119 PRO A N 1
ATOM 917 C CA . PRO A 1 119 ? -8.359 -2.319 -8.376 1.00 95.56 119 PRO A CA 1
ATOM 918 C C . PRO A 1 119 ? -8.119 -0.822 -8.105 1.00 95.56 119 PRO A C 1
ATOM 920 O O . PRO A 1 119 ? -7.415 -0.462 -7.159 1.00 95.56 119 PRO A O 1
ATOM 923 N N . VAL A 1 120 ? -8.685 0.059 -8.939 1.00 96.88 120 VAL A N 1
ATOM 924 C CA . VAL A 1 120 ? -8.457 1.521 -8.856 1.00 96.88 120 VAL A CA 1
ATOM 925 C C . VAL A 1 120 ? -9.020 2.136 -7.575 1.00 96.88 120 VAL A C 1
ATOM 927 O O . VAL A 1 120 ? -8.512 3.147 -7.101 1.00 96.88 120 VAL A O 1
ATOM 930 N N . GLU A 1 121 ? -10.032 1.503 -6.991 1.00 96.12 121 GLU A N 1
ATOM 931 C CA . GLU A 1 121 ? -10.696 1.911 -5.756 1.00 96.12 121 GLU A CA 1
ATOM 932 C C . GLU A 1 121 ? -9.777 1.745 -4.535 1.00 96.12 121 GLU A C 1
ATOM 934 O O . GLU A 1 121 ? -9.932 2.448 -3.535 1.00 96.12 121 GLU A O 1
ATOM 939 N N . MET A 1 122 ? -8.763 0.876 -4.635 1.00 97.00 122 MET A N 1
ATOM 940 C CA . MET A 1 122 ? -7.721 0.696 -3.622 1.00 97.00 122 MET A CA 1
ATOM 941 C C . MET A 1 122 ? -6.562 1.682 -3.816 1.00 97.00 122 MET A C 1
ATOM 943 O O . MET A 1 122 ? -5.394 1.298 -3.758 1.00 97.00 122 MET A O 1
ATOM 947 N N . GLU A 1 123 ? -6.850 2.950 -4.095 1.00 97.31 123 GLU A N 1
ATOM 948 C CA . GLU A 1 123 ? -5.820 3.976 -4.230 1.00 97.31 123 GLU A CA 1
ATOM 949 C C . GLU A 1 123 ? -5.250 4.333 -2.852 1.00 97.31 123 GLU A C 1
ATOM 951 O O . GLU A 1 123 ? -5.954 4.881 -2.010 1.00 97.31 123 GLU A O 1
ATOM 956 N N . TRP A 1 124 ? -3.967 4.051 -2.621 1.00 97.81 124 TRP A N 1
ATOM 957 C CA . TRP A 1 124 ? -3.270 4.364 -1.364 1.00 97.81 124 TRP A CA 1
ATOM 958 C C . TRP A 1 124 ? -2.235 5.468 -1.539 1.00 97.81 124 TRP A C 1
ATOM 960 O O . TRP A 1 124 ? -1.904 6.161 -0.577 1.00 97.81 124 TRP A O 1
ATOM 970 N N . PHE A 1 125 ? -1.713 5.659 -2.755 1.00 97.06 125 PHE A N 1
ATOM 971 C CA . PHE A 1 125 ? -0.654 6.633 -2.993 1.00 97.06 125 PHE A CA 1
ATOM 972 C C . PHE A 1 125 ? -1.076 8.052 -2.593 1.00 97.06 125 PHE A C 1
ATOM 974 O O . PHE A 1 125 ? -1.974 8.643 -3.190 1.00 97.06 125 PHE A O 1
ATOM 981 N N . GLY A 1 126 ? -0.397 8.612 -1.588 1.00 93.94 126 GLY A N 1
ATOM 982 C CA . GLY A 1 126 ? -0.651 9.966 -1.094 1.00 93.94 126 GLY A CA 1
ATOM 983 C C . GLY A 1 126 ? -1.974 10.143 -0.340 1.00 93.94 126 GLY A C 1
ATOM 984 O O . GLY A 1 126 ? -2.340 11.280 -0.046 1.00 93.94 126 GLY A O 1
ATOM 985 N N . LYS A 1 127 ? -2.699 9.062 -0.031 1.00 95.75 127 LYS A N 1
ATOM 986 C CA . LYS A 1 127 ? -3.916 9.134 0.786 1.00 95.75 127 LYS A CA 1
ATOM 987 C C . LYS A 1 127 ? -3.582 9.204 2.270 1.00 95.75 127 LYS A C 1
ATOM 989 O O . LYS A 1 127 ? -2.553 8.699 2.706 1.00 95.75 127 LYS A O 1
ATOM 994 N N . SER A 1 128 ? -4.478 9.819 3.037 1.00 95.75 128 SER A N 1
ATOM 995 C CA . SER A 1 128 ? -4.354 9.926 4.489 1.00 95.75 128 SER A CA 1
ATOM 996 C C . SER A 1 128 ? -4.606 8.593 5.195 1.00 95.75 128 SER A C 1
ATOM 998 O O . SER A 1 128 ? -5.249 7.684 4.661 1.00 95.75 128 SER A O 1
ATOM 1000 N N . SER A 1 129 ? -4.173 8.520 6.454 1.00 96.44 129 SER A N 1
ATOM 1001 C CA . SER A 1 129 ? -4.442 7.383 7.339 1.00 96.44 129 SER A CA 1
ATOM 1002 C C . SER A 1 129 ? -5.936 7.121 7.522 1.00 96.44 129 SER A C 1
ATOM 1004 O O . SER A 1 129 ? -6.381 5.983 7.376 1.00 96.44 129 SER A O 1
ATOM 1006 N N . SER A 1 130 ? -6.734 8.172 7.741 1.00 96.00 130 SER A N 1
ATOM 1007 C CA . SER A 1 130 ? -8.192 8.051 7.867 1.00 96.00 130 SER A CA 1
ATOM 1008 C C . SER A 1 130 ? -8.841 7.516 6.587 1.00 96.00 130 SER A C 1
ATOM 1010 O O . SER A 1 130 ? -9.727 6.668 6.661 1.00 96.00 130 SER A O 1
ATOM 1012 N N . TYR A 1 131 ? -8.368 7.958 5.416 1.00 96.38 131 TYR A N 1
ATOM 1013 C CA . TYR A 1 131 ? -8.898 7.515 4.128 1.00 96.38 131 TYR A CA 1
ATOM 1014 C C . TYR A 1 131 ? -8.646 6.024 3.897 1.00 96.38 131 TYR A C 1
ATOM 1016 O O . TYR A 1 131 ? -9.590 5.285 3.618 1.00 96.38 131 TYR A O 1
ATOM 1024 N N . ILE A 1 132 ? -7.391 5.575 4.035 1.00 97.94 132 ILE A N 1
ATOM 1025 C CA . ILE A 1 132 ? -7.041 4.163 3.821 1.00 97.94 132 ILE A CA 1
ATOM 1026 C C . ILE A 1 132 ? -7.768 3.284 4.849 1.00 97.94 132 ILE A C 1
ATOM 1028 O O . ILE A 1 132 ? -8.291 2.232 4.492 1.00 97.94 132 ILE A O 1
ATOM 1032 N N . CYS A 1 133 ? -7.890 3.743 6.098 1.00 98.06 133 CYS A N 1
ATOM 1033 C CA . CYS A 1 133 ? -8.612 3.020 7.142 1.00 98.06 133 CYS A CA 1
ATOM 1034 C C . CYS A 1 133 ? -10.063 2.724 6.767 1.00 98.06 133 CYS A C 1
ATOM 1036 O O . CYS A 1 133 ? -10.519 1.584 6.859 1.00 98.06 133 CYS A O 1
ATOM 1038 N N . GLN A 1 134 ? -10.784 3.749 6.312 1.00 97.38 134 GLN A N 1
ATOM 1039 C CA . GLN A 1 134 ? -12.174 3.603 5.894 1.00 97.38 134 GLN A CA 1
ATOM 1040 C C . GLN A 1 134 ? -12.283 2.784 4.606 1.00 97.38 134 GLN A C 1
ATOM 1042 O O . GLN A 1 134 ? -13.201 1.987 4.464 1.00 97.38 134 GLN A O 1
ATOM 1047 N N . GLN A 1 135 ? -11.352 2.967 3.663 1.00 97.75 135 GLN A N 1
ATOM 1048 C CA . GLN A 1 135 ? -11.340 2.240 2.392 1.00 97.75 135 GLN A CA 1
ATOM 1049 C C . GLN A 1 135 ? -11.194 0.732 2.587 1.00 97.75 135 GLN A C 1
ATOM 1051 O O . GLN A 1 135 ? -11.885 -0.035 1.928 1.00 97.75 135 GLN A O 1
ATOM 1056 N N . ILE A 1 136 ? -10.326 0.299 3.497 1.00 97.62 136 ILE A N 1
ATOM 1057 C CA . ILE A 1 136 ? -10.052 -1.125 3.709 1.00 97.62 136 ILE A CA 1
ATOM 1058 C C . ILE A 1 136 ? -11.217 -1.849 4.385 1.00 97.62 136 ILE A C 1
ATOM 1060 O O . ILE A 1 136 ? -11.370 -3.053 4.193 1.00 97.62 136 ILE A O 1
ATOM 1064 N N . GLN A 1 137 ? -12.060 -1.131 5.124 1.00 97.19 137 GLN A N 1
ATOM 1065 C CA . GLN A 1 137 ? -13.272 -1.687 5.732 1.00 97.19 137 GLN A CA 1
ATOM 1066 C C . GLN A 1 137 ? -14.466 -1.736 4.782 1.00 97.19 137 GLN A C 1
ATOM 1068 O O . GLN A 1 137 ? -15.463 -2.372 5.104 1.00 97.19 137 GLN A O 1
ATOM 1073 N N . ASP A 1 138 ? -14.382 -1.061 3.640 1.00 97.62 138 ASP A N 1
ATOM 1074 C CA . ASP A 1 138 ? -15.484 -0.891 2.707 1.00 97.62 138 ASP A CA 1
ATOM 1075 C C . ASP A 1 138 ? -15.418 -1.947 1.587 1.00 97.62 138 ASP A C 1
ATOM 1077 O O . ASP A 1 138 ? -14.524 -1.865 0.734 1.00 97.62 138 ASP A O 1
ATOM 1081 N N . PRO A 1 139 ? -16.347 -2.926 1.543 1.00 95.31 139 PRO A N 1
ATOM 1082 C CA . PRO A 1 139 ? -16.355 -3.978 0.528 1.00 95.31 139 PRO A CA 1
ATOM 1083 C C . PRO A 1 139 ? -16.401 -3.452 -0.909 1.00 95.31 139 PRO A C 1
ATOM 1085 O O . PRO A 1 139 ? -15.815 -4.058 -1.807 1.00 95.31 139 PRO A O 1
ATOM 1088 N N . GLU A 1 140 ? -17.041 -2.302 -1.138 1.00 94.81 140 GLU A N 1
ATOM 1089 C CA . GLU A 1 140 ? -17.139 -1.700 -2.472 1.00 94.81 140 GLU A CA 1
ATOM 1090 C C . GLU A 1 140 ? -15.798 -1.125 -2.937 1.00 94.81 140 GLU A C 1
ATOM 1092 O O . GLU A 1 140 ? -15.549 -1.007 -4.135 1.00 94.81 140 GLU A O 1
ATOM 1097 N N . ARG A 1 141 ? -14.901 -0.808 -1.996 1.00 96.00 141 ARG A N 1
ATOM 1098 C CA . ARG A 1 141 ? -13.603 -0.189 -2.284 1.00 96.00 141 ARG A CA 1
ATOM 1099 C C . ARG A 1 141 ? -12.404 -1.065 -1.945 1.00 96.00 141 ARG A C 1
ATOM 1101 O O . ARG A 1 141 ? -11.278 -0.679 -2.243 1.00 96.00 141 ARG A O 1
ATOM 1108 N N . ASN A 1 142 ? -12.597 -2.243 -1.353 1.00 96.38 142 ASN A N 1
ATOM 1109 C CA . ASN A 1 142 ? -11.528 -3.176 -0.973 1.00 96.38 142 ASN A CA 1
ATOM 1110 C C . ASN A 1 142 ? -11.534 -4.488 -1.786 1.00 96.38 142 ASN A C 1
ATOM 1112 O O . ASN A 1 142 ? -10.883 -5.469 -1.406 1.00 96.38 142 ASN A O 1
ATOM 1116 N N . GLY A 1 143 ? -12.250 -4.510 -2.914 1.00 92.75 143 GLY A N 1
ATOM 1117 C CA . GLY A 1 143 ? -12.368 -5.698 -3.759 1.00 92.75 143 GLY A CA 1
ATOM 1118 C C . GLY A 1 143 ? -13.240 -6.787 -3.136 1.00 92.75 143 GLY A C 1
ATOM 1119 O O . GLY A 1 143 ? -12.962 -7.967 -3.341 1.00 92.75 143 GLY A O 1
ATOM 1120 N N . ASN A 1 144 ? -14.266 -6.386 -2.379 1.00 96.31 144 ASN A N 1
ATOM 1121 C CA . ASN A 1 144 ? -15.237 -7.251 -1.719 1.00 96.31 144 ASN A CA 1
ATOM 1122 C C . ASN A 1 144 ? -14.600 -8.281 -0.769 1.00 96.31 144 ASN A C 1
ATOM 1124 O O . ASN A 1 144 ? -14.969 -9.455 -0.770 1.00 96.31 144 ASN A O 1
ATOM 1128 N N . ARG A 1 145 ? -13.610 -7.843 0.014 1.00 96.56 145 ARG A N 1
ATOM 1129 C CA . ARG A 1 145 ? -12.899 -8.670 0.995 1.00 96.56 145 ARG A CA 1
ATOM 1130 C C . ARG A 1 145 ? -13.323 -8.340 2.419 1.00 96.56 145 ARG A C 1
ATOM 1132 O O . ARG A 1 145 ? -13.532 -7.189 2.789 1.00 96.56 145 ARG A O 1
ATOM 1139 N N . THR A 1 146 ? -13.361 -9.361 3.256 1.00 98.12 146 THR A N 1
ATOM 1140 C CA . THR A 1 146 ? -13.388 -9.230 4.715 1.00 98.12 146 THR A CA 1
ATOM 1141 C C . THR A 1 146 ? -11.995 -8.881 5.257 1.00 98.12 146 THR A C 1
ATOM 1143 O O . THR A 1 146 ? -10.978 -9.137 4.605 1.00 98.12 146 THR A O 1
ATOM 1146 N N . LEU A 1 147 ? -11.907 -8.345 6.480 1.00 97.69 147 LEU A N 1
ATOM 1147 C CA . LEU A 1 147 ? -10.612 -8.065 7.121 1.00 97.69 147 LEU A CA 1
ATOM 1148 C C . LEU A 1 147 ? -9.785 -9.344 7.344 1.00 97.69 147 LEU A C 1
ATOM 1150 O O . LEU A 1 147 ? -8.567 -9.337 7.148 1.00 97.69 147 LEU A O 1
ATOM 1154 N N . ALA A 1 148 ? -10.444 -10.467 7.643 1.00 97.56 148 ALA A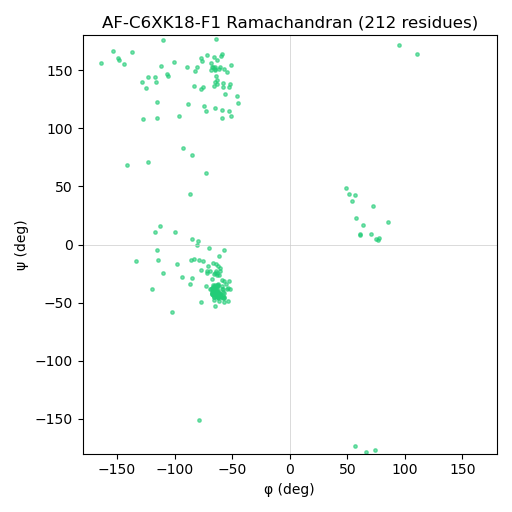 N 1
ATOM 1155 C CA . ALA A 1 148 ? -9.810 -11.780 7.707 1.00 97.56 148 ALA A CA 1
ATOM 1156 C C . ALA A 1 148 ? -9.179 -12.203 6.363 1.00 97.56 148 ALA A C 1
ATOM 1158 O O . ALA A 1 148 ? -8.053 -12.710 6.336 1.00 97.56 148 ALA A O 1
ATOM 1159 N N . GLU A 1 149 ? -9.860 -11.969 5.238 1.00 98.12 149 GLU A N 1
ATOM 1160 C CA . GLU A 1 149 ? -9.310 -12.229 3.900 1.00 98.12 149 GLU A CA 1
ATOM 1161 C C . GLU A 1 149 ? -8.165 -11.280 3.552 1.00 98.12 149 GLU A C 1
ATOM 1163 O O . GLU A 1 149 ? -7.175 -11.720 2.972 1.00 98.12 149 GLU A O 1
ATOM 1168 N N . ILE A 1 150 ? -8.251 -10.007 3.947 1.00 97.62 150 ILE A N 1
ATOM 1169 C CA . ILE A 1 150 ? -7.162 -9.036 3.777 1.00 97.62 150 ILE A CA 1
ATOM 1170 C C . ILE A 1 150 ? -5.921 -9.480 4.566 1.00 97.62 150 ILE A C 1
ATOM 1172 O O . ILE A 1 150 ? -4.818 -9.499 4.019 1.00 97.62 150 ILE A O 1
ATOM 1176 N N . SER A 1 151 ? -6.092 -9.907 5.821 1.00 97.69 151 SER A N 1
ATOM 1177 C CA . SER A 1 151 ? -5.009 -10.467 6.640 1.00 97.69 151 SER A CA 1
ATOM 1178 C C . SER A 1 151 ? -4.377 -11.692 5.970 1.00 97.69 151 SER A C 1
ATOM 1180 O O . SER A 1 151 ? -3.154 -11.775 5.852 1.00 97.69 151 SER A O 1
ATOM 1182 N N . LYS A 1 152 ? -5.200 -12.617 5.454 1.00 97.62 152 LYS A N 1
ATOM 1183 C CA . LYS A 1 152 ? -4.720 -13.808 4.740 1.00 97.62 152 LYS A CA 1
ATOM 1184 C C . LYS A 1 152 ? -3.982 -13.458 3.447 1.00 97.62 152 LYS A C 1
ATOM 1186 O O . LYS A 1 152 ? -2.986 -14.112 3.151 1.00 97.62 152 LYS A O 1
ATOM 1191 N N . HIS A 1 153 ? -4.467 -12.471 2.695 1.00 96.12 153 HIS A N 1
ATOM 1192 C CA . HIS A 1 153 ? -3.832 -11.982 1.473 1.00 96.12 153 HIS A CA 1
ATOM 1193 C C . HIS A 1 153 ? -2.440 -11.426 1.776 1.00 96.12 153 HIS A C 1
ATOM 1195 O O . HIS A 1 153 ? -1.472 -11.857 1.164 1.00 96.12 153 HIS A O 1
ATOM 1201 N N . ILE A 1 154 ? -2.308 -10.569 2.789 1.00 96.31 154 ILE A N 1
ATOM 1202 C CA . ILE A 1 154 ? -1.005 -10.026 3.195 1.00 96.31 154 ILE A CA 1
ATOM 1203 C C . ILE A 1 154 ? -0.040 -11.120 3.666 1.00 96.31 154 ILE A C 1
ATOM 1205 O O . ILE A 1 154 ? 1.153 -11.019 3.405 1.00 96.31 154 ILE A O 1
ATOM 1209 N N . GLU A 1 155 ? -0.538 -12.157 4.343 1.00 96.44 155 GLU A N 1
ATOM 1210 C CA . GLU A 1 155 ? 0.300 -13.234 4.887 1.00 96.44 155 GLU A CA 1
ATOM 1211 C C . GLU A 1 155 ? 0.782 -14.253 3.839 1.00 96.44 155 GLU A C 1
ATOM 1213 O O . GLU A 1 155 ? 1.757 -14.961 4.097 1.00 96.44 155 GLU A O 1
ATOM 1218 N N . HIS A 1 156 ? 0.104 -14.378 2.692 1.00 95.62 156 HIS A N 1
ATOM 1219 C CA . HIS A 1 156 ? 0.333 -15.500 1.768 1.00 95.62 156 HIS A CA 1
ATOM 1220 C C . HIS A 1 156 ? 0.470 -15.125 0.291 1.00 95.62 156 HIS A C 1
ATOM 1222 O O . HIS A 1 156 ? 0.888 -15.976 -0.490 1.00 95.62 156 HIS A O 1
ATOM 1228 N N . ASP A 1 157 ? 0.110 -13.912 -0.120 1.00 94.69 157 ASP A N 1
ATOM 1229 C CA . ASP A 1 157 ? 0.178 -13.525 -1.527 1.00 94.69 157 ASP A CA 1
ATOM 1230 C C . ASP A 1 157 ? 1.629 -13.272 -1.963 1.00 94.69 157 ASP A C 1
ATOM 1232 O O . ASP A 1 157 ? 2.324 -12.396 -1.442 1.00 94.69 157 ASP A O 1
ATOM 1236 N N . GLU A 1 158 ? 2.092 -14.056 -2.935 1.00 91.31 158 GLU A N 1
ATOM 1237 C CA . GLU A 1 158 ? 3.475 -14.020 -3.410 1.00 91.31 158 GLU A CA 1
ATOM 1238 C C . GLU A 1 158 ? 3.850 -12.695 -4.081 1.00 91.31 158 GLU A C 1
ATOM 1240 O O . GLU A 1 158 ? 4.984 -12.232 -3.930 1.00 91.31 158 GLU A O 1
ATOM 1245 N N . LEU A 1 159 ? 2.912 -12.056 -4.790 1.00 94.19 159 LEU A N 1
ATOM 1246 C CA . LEU A 1 159 ? 3.149 -10.747 -5.392 1.00 94.19 159 LEU A CA 1
ATOM 1247 C C . LEU A 1 159 ? 3.299 -9.686 -4.299 1.00 94.19 159 LEU A C 1
ATOM 1249 O O . LEU A 1 159 ? 4.209 -8.859 -4.361 1.00 94.19 159 LEU A O 1
ATOM 1253 N N . VAL A 1 160 ? 2.459 -9.730 -3.263 1.00 94.94 160 VAL A N 1
ATOM 1254 C CA . VAL A 1 160 ? 2.558 -8.797 -2.127 1.00 94.94 160 VAL A CA 1
ATOM 1255 C C . VAL A 1 160 ? 3.858 -9.021 -1.348 1.00 94.94 160 VAL A C 1
ATOM 1257 O O . VAL A 1 160 ? 4.509 -8.057 -0.938 1.00 94.94 160 VAL A O 1
ATOM 1260 N N . HIS A 1 161 ? 4.305 -10.273 -1.208 1.00 95.06 161 HIS A N 1
ATOM 1261 C CA . HIS A 1 161 ? 5.552 -10.621 -0.522 1.00 95.06 161 HIS A CA 1
ATOM 1262 C C . HIS A 1 161 ? 6.812 -10.008 -1.136 1.00 95.06 161 HIS A C 1
ATOM 1264 O O . HIS A 1 161 ? 7.796 -9.780 -0.419 1.00 95.06 161 HIS A O 1
ATOM 1270 N N . TRP A 1 162 ? 6.771 -9.634 -2.417 1.00 94.12 162 TRP A N 1
ATOM 1271 C CA . TRP A 1 162 ? 7.821 -8.821 -3.022 1.00 94.12 162 TRP A CA 1
ATOM 1272 C C . TRP A 1 162 ? 8.114 -7.539 -2.217 1.00 94.12 162 TRP A C 1
ATOM 1274 O O . TRP A 1 162 ? 9.261 -7.096 -2.151 1.00 94.12 162 TRP A O 1
ATOM 1284 N N . GLY A 1 163 ? 7.114 -6.965 -1.539 1.00 95.31 163 GLY A N 1
ATOM 1285 C CA . GLY A 1 163 ? 7.282 -5.780 -0.698 1.00 95.31 163 GLY A CA 1
ATOM 1286 C C . GLY A 1 163 ? 8.301 -5.950 0.435 1.00 95.31 163 GLY A C 1
ATOM 1287 O O . GLY A 1 163 ? 8.986 -4.986 0.781 1.00 95.31 163 GLY A O 1
ATOM 1288 N N . TRP A 1 164 ? 8.469 -7.163 0.967 1.00 96.88 164 TRP A N 1
ATOM 1289 C CA . TRP A 1 164 ? 9.459 -7.467 2.012 1.00 96.88 164 TRP A CA 1
ATOM 1290 C C . TRP A 1 164 ? 10.750 -8.078 1.469 1.00 96.88 164 TRP A C 1
ATOM 1292 O O . TRP A 1 164 ? 11.776 -8.027 2.141 1.00 96.88 164 TRP A O 1
ATOM 1302 N N . ASN A 1 165 ? 10.740 -8.590 0.237 1.00 94.56 165 ASN A N 1
ATOM 1303 C CA . ASN A 1 165 ? 11.943 -9.017 -0.471 1.00 94.56 165 ASN A CA 1
ATOM 1304 C C . ASN A 1 165 ? 12.073 -8.282 -1.817 1.00 94.56 165 ASN A C 1
ATOM 1306 O O . ASN A 1 165 ? 11.898 -8.887 -2.879 1.00 94.56 165 ASN A O 1
ATOM 1310 N N . PRO A 1 166 ? 12.382 -6.971 -1.813 1.00 93.56 166 PRO A N 1
ATOM 1311 C CA . PRO A 1 166 ? 12.278 -6.144 -3.011 1.00 93.56 166 PRO A CA 1
ATOM 1312 C C . PRO A 1 166 ? 13.460 -6.312 -3.974 1.00 93.56 166 PRO A C 1
ATOM 1314 O O . PRO A 1 166 ? 13.533 -5.608 -4.981 1.00 93.56 166 PRO A O 1
ATOM 1317 N N . GLY A 1 167 ? 14.413 -7.197 -3.684 1.00 91.81 167 GLY A N 1
ATOM 1318 C CA . GLY A 1 167 ? 15.665 -7.319 -4.425 1.00 91.81 167 GLY A CA 1
ATOM 1319 C C . GLY A 1 167 ? 16.670 -6.189 -4.135 1.00 91.81 167 GLY A C 1
ATOM 1320 O O . GLY A 1 167 ? 16.432 -5.325 -3.287 1.00 91.81 167 GLY A O 1
ATOM 1321 N N . PRO A 1 168 ? 17.820 -6.187 -4.827 1.00 90.62 168 PRO A N 1
ATOM 1322 C CA . PRO A 1 168 ? 18.983 -5.387 -4.442 1.00 90.62 168 PRO A CA 1
ATOM 1323 C C . PRO A 1 168 ? 18.758 -3.870 -4.482 1.00 90.62 168 PRO A C 1
ATOM 1325 O O . PRO A 1 168 ? 18.181 -3.328 -5.426 1.00 90.62 168 PRO A O 1
ATOM 1328 N N . GLY A 1 169 ? 19.279 -3.172 -3.466 1.00 89.19 169 GLY A N 1
ATOM 1329 C CA . GLY A 1 169 ? 19.309 -1.705 -3.397 1.00 89.19 169 GLY A CA 1
ATOM 1330 C C . GLY A 1 169 ? 17.988 -1.032 -3.003 1.00 89.19 169 GLY A C 1
ATOM 1331 O O . GLY A 1 169 ? 17.905 0.196 -3.029 1.00 89.19 169 GLY A O 1
ATOM 1332 N N . ARG A 1 170 ? 16.957 -1.805 -2.641 1.00 91.62 170 ARG A N 1
ATOM 1333 C CA . ARG A 1 170 ? 15.637 -1.304 -2.233 1.00 91.62 170 ARG A CA 1
ATOM 1334 C C . ARG A 1 170 ? 15.354 -1.679 -0.782 1.00 91.62 170 ARG A C 1
ATOM 1336 O O . ARG A 1 170 ? 15.669 -2.784 -0.357 1.00 91.62 170 ARG A O 1
ATOM 1343 N N . GLN A 1 171 ? 14.763 -0.754 -0.031 1.00 92.75 171 GLN A N 1
ATOM 1344 C CA . GLN A 1 171 ? 14.358 -1.014 1.350 1.00 92.75 171 GLN A CA 1
ATOM 1345 C C . GLN A 1 171 ? 13.092 -1.883 1.377 1.00 92.75 171 GLN A C 1
ATOM 1347 O O . GLN A 1 171 ? 12.174 -1.618 0.586 1.00 92.75 171 GLN A O 1
ATOM 1352 N N . PRO A 1 172 ? 13.036 -2.907 2.247 1.00 96.25 172 PRO A N 1
ATOM 1353 C CA . PRO A 1 172 ? 11.816 -3.672 2.469 1.00 96.25 172 PRO A CA 1
ATOM 1354 C C . PRO A 1 172 ? 10.740 -2.793 3.116 1.00 96.25 172 PRO A C 1
ATOM 1356 O O . PRO A 1 172 ? 11.035 -1.730 3.667 1.00 96.25 172 PRO A O 1
ATOM 1359 N N . ALA A 1 173 ? 9.484 -3.226 3.033 1.00 97.44 173 ALA A N 1
ATOM 1360 C CA . ALA A 1 173 ? 8.411 -2.637 3.824 1.00 97.44 173 ALA A CA 1
ATOM 1361 C C . ALA A 1 173 ? 8.688 -2.793 5.338 1.00 97.44 173 ALA A C 1
ATOM 1363 O O . ALA A 1 173 ? 9.382 -3.738 5.726 1.00 97.44 173 ALA A O 1
ATOM 1364 N N . PRO A 1 174 ? 8.160 -1.892 6.189 1.00 97.12 174 PRO A N 1
ATOM 1365 C CA . PRO A 1 174 ? 8.236 -2.039 7.638 1.00 97.12 174 PRO A CA 1
ATOM 1366 C C . PRO A 1 174 ? 7.612 -3.358 8.115 1.00 97.12 174 PRO A C 1
ATOM 1368 O O . PRO A 1 174 ? 6.666 -3.863 7.500 1.00 97.12 174 PRO A O 1
ATOM 1371 N N . TYR A 1 175 ? 8.121 -3.879 9.237 1.00 97.94 175 TYR A N 1
ATOM 1372 C CA . TYR A 1 175 ? 7.695 -5.148 9.849 1.00 97.94 175 TYR A CA 1
ATOM 1373 C C . TYR A 1 175 ? 7.819 -6.351 8.892 1.00 97.94 175 TYR A C 1
ATOM 1375 O O . TYR A 1 175 ? 8.364 -6.245 7.798 1.00 97.94 175 TYR A O 1
ATOM 1383 N N . SER A 1 176 ? 7.338 -7.523 9.300 1.00 97.81 176 SER A N 1
ATOM 1384 C CA . SER A 1 176 ? 7.152 -8.693 8.431 1.00 97.81 176 SER A CA 1
ATOM 1385 C C . SER A 1 176 ? 5.693 -8.850 7.992 1.00 97.81 176 SER A C 1
ATOM 1387 O O . SER A 1 176 ? 4.778 -8.426 8.699 1.00 97.81 176 SER A O 1
ATOM 1389 N N . SER A 1 177 ? 5.441 -9.540 6.872 1.00 97.44 177 SER A N 1
ATOM 1390 C CA . SER A 1 177 ? 4.071 -9.819 6.401 1.00 97.44 177 SER A CA 1
ATOM 1391 C C . SER A 1 177 ? 3.206 -10.507 7.465 1.00 97.44 177 SER A C 1
ATOM 1393 O O . SER A 1 177 ? 2.042 -10.156 7.655 1.00 97.44 177 SER A O 1
ATOM 1395 N N . ARG A 1 178 ? 3.796 -11.422 8.245 1.00 97.81 178 ARG A N 1
ATOM 1396 C CA . ARG A 1 178 ? 3.127 -12.105 9.362 1.00 97.81 178 ARG A CA 1
ATOM 1397 C C . ARG A 1 178 ? 2.768 -11.162 10.512 1.00 97.81 178 ARG A C 1
ATOM 1399 O O . ARG A 1 178 ? 1.722 -11.332 11.136 1.00 97.81 178 ARG A O 1
ATOM 1406 N N . GLU A 1 179 ? 3.626 -10.194 10.825 1.00 98.44 179 GLU A N 1
ATOM 1407 C CA . GLU A 1 179 ? 3.312 -9.173 11.828 1.00 98.44 179 GLU A CA 1
ATOM 1408 C C . GLU A 1 179 ? 2.169 -8.282 11.358 1.00 98.44 179 GLU A C 1
ATOM 1410 O O . GLU A 1 179 ? 1.217 -8.102 12.108 1.00 98.44 179 GLU A O 1
ATOM 1415 N N . VAL A 1 180 ? 2.189 -7.830 10.103 1.00 98.31 180 VAL A N 1
ATOM 1416 C CA . VAL A 1 180 ? 1.108 -7.004 9.541 1.00 98.31 180 VAL A CA 1
ATOM 1417 C C . VAL A 1 180 ? -0.218 -7.764 9.511 1.00 98.31 180 VAL A C 1
ATOM 1419 O O . VAL A 1 180 ? -1.250 -7.233 9.917 1.00 98.31 180 VAL A O 1
ATOM 1422 N N . ALA A 1 181 ? -0.200 -9.040 9.124 1.00 98.38 181 ALA A N 1
ATOM 1423 C CA . ALA A 1 181 ? -1.380 -9.895 9.185 1.00 98.38 181 ALA A CA 1
ATOM 1424 C C . ALA A 1 181 ? -1.936 -10.014 10.615 1.00 98.38 181 ALA A C 1
ATOM 1426 O O . ALA A 1 181 ? -3.155 -9.997 10.812 1.00 98.38 181 ALA A O 1
ATOM 1427 N N . ARG A 1 182 ? -1.054 -10.094 11.622 1.00 98.44 182 ARG A N 1
ATOM 1428 C CA . ARG A 1 182 ? -1.435 -10.077 13.041 1.00 98.44 182 ARG A CA 1
ATOM 1429 C C . ARG A 1 182 ? -1.998 -8.720 13.456 1.00 98.44 182 ARG A C 1
ATOM 1431 O O . ARG A 1 182 ? -3.006 -8.700 14.150 1.00 98.44 182 ARG A O 1
ATOM 1438 N N . PHE A 1 183 ? -1.398 -7.613 13.021 1.00 98.50 183 PHE A N 1
ATOM 1439 C CA . PHE A 1 183 ? -1.896 -6.267 13.304 1.00 98.50 183 PHE A CA 1
ATOM 1440 C C . PHE A 1 183 ? -3.330 -6.102 12.808 1.00 98.50 183 PHE A C 1
ATOM 1442 O O . PHE A 1 183 ? -4.180 -5.656 13.567 1.00 98.50 183 PHE A O 1
ATOM 1449 N N . ILE A 1 184 ? -3.635 -6.561 11.593 1.00 98.44 184 ILE A N 1
ATOM 1450 C CA . ILE A 1 184 ? -4.995 -6.493 11.039 1.00 98.44 184 ILE A CA 1
ATOM 1451 C C . ILE A 1 184 ? -5.987 -7.283 11.894 1.00 98.44 184 ILE A C 1
ATOM 1453 O O . ILE A 1 184 ? -7.046 -6.757 12.214 1.00 98.44 184 ILE A O 1
ATOM 1457 N N . LYS A 1 185 ? -5.630 -8.497 12.334 1.00 98.12 185 LYS A N 1
ATOM 1458 C CA . LYS A 1 185 ? -6.478 -9.313 13.225 1.00 98.12 185 LYS A CA 1
ATOM 1459 C C . LYS A 1 185 ? -6.700 -8.642 14.585 1.00 98.12 185 LYS A C 1
ATOM 1461 O O . LYS A 1 185 ? -7.806 -8.674 15.122 1.00 98.12 185 LYS A O 1
ATOM 1466 N N . THR A 1 186 ? -5.660 -8.033 15.154 1.00 98.00 186 THR A N 1
ATOM 1467 C CA . THR A 1 186 ? -5.757 -7.294 16.422 1.00 98.00 186 THR A CA 1
ATOM 1468 C C . THR A 1 186 ? -6.627 -6.047 16.271 1.00 98.00 186 THR A C 1
ATOM 1470 O O . THR A 1 186 ? -7.481 -5.790 17.114 1.00 98.00 186 THR A O 1
ATOM 1473 N N . TRP A 1 187 ? -6.446 -5.296 15.187 1.00 98.06 187 TRP A N 1
ATOM 1474 C CA . TRP A 1 187 ? -7.240 -4.114 14.865 1.00 98.06 187 TRP A CA 1
ATOM 1475 C C . TRP A 1 187 ? -8.714 -4.467 14.620 1.00 98.06 187 TRP A C 1
ATOM 1477 O O . TRP A 1 187 ? -9.592 -3.829 15.195 1.00 98.06 187 TRP A O 1
ATOM 1487 N N . GLU A 1 188 ? -8.990 -5.534 13.865 1.00 97.81 188 GLU A N 1
ATOM 1488 C CA . GLU A 1 188 ? -10.335 -6.092 13.671 1.00 97.81 188 GLU A CA 1
ATOM 1489 C C . GLU A 1 188 ? -10.981 -6.472 15.011 1.00 97.81 188 GLU A C 1
ATOM 1491 O O . GLU A 1 188 ? -12.110 -6.072 15.290 1.00 97.81 188 GLU A O 1
ATOM 1496 N N . SER A 1 189 ? -10.241 -7.159 15.889 1.00 96.50 189 SER A N 1
ATOM 1497 C CA . SER A 1 189 ? -10.725 -7.551 17.224 1.00 96.50 189 SER A CA 1
ATOM 1498 C C . SER A 1 189 ? -11.046 -6.353 18.127 1.00 96.50 189 SER A C 1
ATOM 1500 O O . SER A 1 189 ? -11.863 -6.470 19.037 1.00 96.50 189 SER A O 1
ATOM 1502 N N . ALA A 1 190 ? -10.429 -5.196 17.872 1.00 96.38 190 ALA A N 1
ATOM 1503 C CA . ALA A 1 190 ? -10.711 -3.936 18.555 1.00 96.38 190 ALA A CA 1
ATOM 1504 C C . ALA A 1 190 ? -11.895 -3.153 17.945 1.00 96.38 190 ALA A C 1
ATOM 1506 O O . ALA A 1 190 ? -12.172 -2.029 18.367 1.00 96.38 190 ALA A O 1
ATOM 1507 N N . GLY A 1 191 ? -12.591 -3.722 16.955 1.00 96.19 191 GLY A N 1
ATOM 1508 C CA . GLY A 1 191 ? -13.694 -3.078 16.240 1.00 96.19 191 GLY A CA 1
ATOM 1509 C C . GLY A 1 191 ? -13.248 -2.203 15.067 1.00 96.19 191 GLY A C 1
ATOM 1510 O O . GLY A 1 191 ? -14.004 -1.327 14.658 1.00 96.19 191 GLY A O 1
ATOM 1511 N N . ALA A 1 192 ? -12.027 -2.411 14.562 1.00 97.06 192 ALA A N 1
ATOM 1512 C CA . ALA A 1 192 ? -11.447 -1.713 13.416 1.00 97.06 192 ALA A CA 1
ATOM 1513 C C . ALA A 1 192 ? -11.570 -0.167 13.468 1.00 97.06 192 ALA A C 1
ATOM 1515 O O . ALA A 1 192 ? -11.983 0.466 12.491 1.00 97.06 192 ALA A O 1
ATOM 1516 N N . PRO A 1 193 ? -11.218 0.487 14.597 1.00 96.69 193 PRO A N 1
ATOM 1517 C CA . PRO A 1 193 ? -11.378 1.931 14.728 1.00 96.69 193 PRO A CA 1
ATOM 1518 C C . PRO A 1 193 ? -10.511 2.682 13.710 1.00 96.69 193 PRO A C 1
ATOM 1520 O O . PRO A 1 193 ? -9.361 2.308 13.467 1.00 96.69 193 PRO A O 1
ATOM 1523 N N . CYS A 1 194 ? -11.055 3.768 13.154 1.00 95.62 194 CYS A N 1
ATOM 1524 C CA . CYS A 1 194 ? -10.326 4.678 12.273 1.00 95.62 194 CYS A CA 1
ATOM 1525 C C . CYS A 1 194 ? -9.991 6.004 12.947 1.00 95.62 194 CYS A C 1
ATOM 1527 O O . CYS A 1 194 ? -10.797 6.507 13.734 1.00 95.62 194 CYS A O 1
ATOM 1529 N N . PRO A 1 195 ? -8.845 6.616 12.601 1.00 92.69 195 PRO A N 1
ATOM 1530 C CA . PRO A 1 195 ? -8.534 7.960 13.052 1.00 92.69 195 PRO A CA 1
ATOM 1531 C C . PRO A 1 195 ? -9.479 8.977 12.395 1.00 92.69 195 PRO A C 1
ATOM 1533 O O . PRO A 1 195 ? -9.941 8.788 11.265 1.00 92.69 195 PRO A O 1
ATOM 1536 N N . ILE A 1 196 ? -9.742 10.075 13.103 1.00 84.88 196 ILE A N 1
ATOM 1537 C CA . ILE A 1 196 ? -10.526 11.206 12.591 1.00 84.88 196 ILE A CA 1
ATOM 1538 C C . ILE A 1 196 ? -9.810 11.906 11.424 1.00 84.88 196 ILE A C 1
ATOM 1540 O O . ILE A 1 196 ? -8.581 11.917 11.332 1.00 84.88 196 ILE A O 1
ATOM 1544 N N . GLU A 1 197 ? -10.591 12.483 10.511 1.00 66.88 197 GLU A N 1
ATOM 1545 C CA . GLU A 1 197 ? -10.084 13.148 9.308 1.00 66.88 197 GLU A CA 1
ATOM 1546 C C . GLU A 1 197 ? -9.105 14.285 9.664 1.00 66.88 197 GLU A C 1
ATOM 1548 O O . GLU A 1 197 ? -9.354 15.069 10.578 1.00 66.88 197 GLU A O 1
ATOM 1553 N N . ASN A 1 198 ? -7.979 14.360 8.944 1.00 57.16 198 ASN A N 1
ATOM 1554 C CA . ASN A 1 198 ? -6.827 15.249 9.190 1.00 57.16 198 ASN A CA 1
ATOM 1555 C C . ASN A 1 198 ? -5.892 14.882 10.355 1.00 57.16 198 ASN A C 1
ATOM 1557 O O . ASN A 1 198 ? -4.892 15.575 10.553 1.00 57.16 198 ASN A O 1
ATOM 1561 N N . ALA A 1 199 ? -6.091 13.747 11.033 1.00 54.38 199 ALA A N 1
ATOM 1562 C CA . ALA A 1 199 ? -5.018 13.098 11.791 1.00 54.38 199 ALA A CA 1
ATOM 1563 C C . ALA A 1 199 ? -4.012 12.436 10.821 1.00 54.38 199 ALA A C 1
ATOM 1565 O O . ALA A 1 199 ? -3.829 11.222 10.795 1.00 54.38 199 ALA A O 1
ATOM 1566 N N . ASN A 1 200 ? -3.374 13.242 9.964 1.00 47.91 200 ASN A N 1
ATOM 1567 C CA . ASN A 1 200 ? -2.233 12.801 9.152 1.00 47.91 200 ASN A CA 1
ATOM 1568 C C . ASN A 1 200 ? -1.015 12.491 10.028 1.00 47.91 200 ASN A C 1
ATOM 1570 O O . ASN A 1 200 ? -0.074 11.837 9.581 1.00 47.91 200 ASN A O 1
ATOM 1574 N N . ASP A 1 201 ? -1.051 12.956 11.273 1.00 59.16 201 ASP A N 1
ATOM 1575 C CA . ASP A 1 201 ? -0.036 12.697 12.264 1.00 59.16 201 ASP A CA 1
ATOM 1576 C C . ASP A 1 201 ? -0.388 11.465 13.106 1.00 59.16 201 ASP A C 1
ATOM 1578 O O . ASP A 1 201 ? -0.928 11.549 14.212 1.00 59.16 201 ASP A O 1
ATOM 1582 N N . ILE A 1 202 ? -0.068 10.290 12.563 1.00 64.62 202 ILE A N 1
ATOM 1583 C CA . ILE A 1 202 ? -0.138 9.038 13.320 1.00 64.62 202 ILE A CA 1
ATOM 1584 C C . ILE A 1 202 ? 0.957 8.940 14.396 1.00 64.62 202 ILE A C 1
ATOM 1586 O O . ILE A 1 202 ? 0.958 7.970 15.149 1.00 64.62 202 ILE A O 1
ATOM 1590 N N . SER A 1 203 ? 1.874 9.919 14.510 1.00 63.81 203 SER A N 1
ATOM 1591 C CA . SER A 1 203 ? 2.953 9.882 15.512 1.00 63.81 203 SER A CA 1
ATOM 1592 C C . SER A 1 203 ? 2.426 9.859 16.944 1.00 63.81 203 SER A C 1
ATOM 1594 O O . SER A 1 203 ? 3.064 9.289 17.820 1.00 63.81 203 SER A O 1
ATOM 1596 N N . THR A 1 204 ? 1.221 10.387 17.169 1.00 68.75 204 THR A N 1
ATOM 1597 C CA . THR A 1 204 ? 0.517 10.307 18.459 1.00 68.75 204 THR A CA 1
ATOM 1598 C C . THR A 1 204 ? 0.184 8.870 18.884 1.00 68.75 204 THR A C 1
ATOM 1600 O O . THR A 1 204 ? -0.055 8.622 20.065 1.00 68.75 204 THR A O 1
ATOM 1603 N N . TYR A 1 205 ? 0.202 7.923 17.942 1.00 66.06 205 TYR A N 1
ATOM 1604 C CA . TYR A 1 205 ? -0.141 6.515 18.141 1.00 66.06 205 TYR A CA 1
ATOM 1605 C C . TYR A 1 205 ? 1.039 5.554 17.944 1.00 66.06 205 TYR A C 1
ATOM 1607 O O . TYR A 1 205 ? 0.935 4.386 18.319 1.00 66.06 205 TYR A O 1
ATOM 1615 N N . LEU A 1 206 ? 2.147 6.023 17.369 1.00 63.03 206 LEU A N 1
ATOM 1616 C CA . LEU A 1 206 ? 3.361 5.234 17.200 1.00 63.03 206 LEU A CA 1
ATOM 1617 C C . LEU A 1 206 ? 4.239 5.376 18.446 1.00 63.03 206 LEU A C 1
ATOM 1619 O O . LEU A 1 206 ? 4.668 6.473 18.798 1.00 63.03 206 LEU A O 1
ATOM 1623 N N . GLU A 1 207 ? 4.541 4.263 19.112 1.00 54.91 207 GLU A N 1
ATOM 1624 C CA . GLU A 1 207 ? 5.622 4.254 20.097 1.00 54.91 207 GLU A CA 1
ATOM 1625 C C . GLU A 1 207 ? 6.950 4.502 19.364 1.00 54.91 207 GLU A C 1
ATOM 1627 O O . GLU A 1 207 ? 7.189 3.949 18.287 1.00 54.91 207 GLU A O 1
ATOM 1632 N N . THR A 1 208 ? 7.820 5.353 19.918 1.00 44.56 208 THR A N 1
ATOM 1633 C CA . THR A 1 208 ? 9.162 5.566 19.364 1.00 44.56 208 THR A CA 1
ATOM 1634 C C . THR A 1 208 ? 9.865 4.216 19.208 1.00 44.56 208 THR A C 1
ATOM 1636 O O . THR A 1 208 ? 9.800 3.405 20.136 1.00 44.56 208 THR A O 1
ATOM 1639 N N . PRO A 1 209 ? 10.552 3.948 18.076 1.00 43.47 209 PRO A N 1
ATOM 1640 C CA . PRO A 1 209 ? 11.255 2.690 17.892 1.00 43.47 209 PRO A CA 1
ATOM 1641 C C . PRO A 1 209 ? 12.183 2.468 19.080 1.00 43.47 209 PRO A C 1
ATOM 1643 O O . PRO A 1 209 ? 13.117 3.244 19.302 1.00 43.47 209 PRO A O 1
ATOM 1646 N N . LYS A 1 210 ? 11.910 1.422 19.865 1.00 39.69 210 LYS A N 1
ATOM 1647 C CA . LYS A 1 210 ? 12.849 0.943 20.871 1.00 39.69 210 LYS A CA 1
ATOM 1648 C C . LYS A 1 210 ? 14.106 0.602 20.084 1.00 39.69 210 LYS A C 1
ATOM 1650 O O . LYS A 1 210 ? 14.069 -0.315 19.265 1.00 39.69 210 LYS A O 1
ATOM 1655 N N . GLN A 1 211 ? 15.159 1.410 20.242 1.00 32.88 211 GLN A N 1
ATOM 1656 C CA . GLN A 1 211 ? 16.451 1.147 19.620 1.00 32.88 211 GLN A CA 1
ATOM 1657 C C . GLN A 1 211 ? 16.749 -0.333 19.838 1.00 32.88 211 GLN A C 1
ATOM 1659 O O . GLN A 1 211 ? 16.693 -0.803 20.978 1.00 32.88 211 GLN A O 1
ATOM 1664 N N . ALA A 1 212 ? 16.947 -1.063 18.739 1.00 34.78 212 ALA A N 1
ATOM 1665 C CA . ALA A 1 212 ? 17.401 -2.438 18.795 1.00 34.78 212 ALA A CA 1
ATOM 1666 C C . ALA A 1 212 ? 18.645 -2.435 19.685 1.00 34.78 212 ALA A C 1
ATOM 1668 O O . ALA A 1 212 ? 19.640 -1.796 19.348 1.00 34.78 212 ALA A O 1
ATOM 1669 N N . GLN A 1 213 ? 18.523 -3.023 20.875 1.00 32.81 213 GLN A N 1
ATOM 1670 C CA . GLN A 1 213 ? 19.670 -3.235 21.738 1.00 32.81 213 GLN A CA 1
ATOM 1671 C C . GLN A 1 213 ? 20.571 -4.217 20.993 1.00 32.81 213 GLN A C 1
ATOM 1673 O O . GLN A 1 213 ? 20.124 -5.314 20.652 1.00 32.81 213 GLN A O 1
ATOM 1678 N N . GLU A 1 214 ? 21.773 -3.739 20.671 1.00 34.81 214 GLU A N 1
ATOM 1679 C CA . GLU A 1 214 ? 22.919 -4.541 20.236 1.00 34.81 214 GLU A CA 1
ATOM 1680 C C . GLU A 1 214 ? 23.217 -5.680 21.219 1.00 34.81 214 GLU A C 1
ATOM 1682 O O . GLU A 1 214 ? 23.028 -5.480 22.446 1.00 34.81 214 GLU A O 1
#

Mean predicted aligned error: 7.27 Å

InterPro domains:
  IPR036280 Multiheme cytochrome superfamily [SSF48695] (39-107)

Foldseek 3Di:
DVVVVVVVVVVVVVVVVVVVLVVLLLLLLLLLLVLLLQCQDQLNQQLQAAPVQWGKDDDDLCCVVPVAPHRGIDTDPPRWGLPPQQQTDPVDGPCVQEACADDQDPPGHHHRPGDGGDYNLRNRHPDASQSNLVQCCDCVSNVNDDLLVVLVCLQDPRSNQCQQVVHPSDHHGPDHSNVSSVSSVSSVVSVSHGDDPPCSPSVVSHDDPPPPDD

Organism: Hirschia baltica (strain ATCC 49814 / DSM 5838 / IFAM 1418) (NCBI:txid582402)

pLDDT: mean 88.54, std 14.8, range [32.81, 98.5]

Sequence (214 aa):
MIKSIAIMMIVAFSSLAALAQEKTQNDGLKVWAQIYEVFSHPRCANCHVGENNRPKWSGPSYEKAYNLPKGGNMYHAMYINAGKDRTGATTTPCATCHQHRNDTKPHSPPGSDVWLLPPVEMEWFGKSSSYICQQIQDPERNGNRTLAEISKHIEHDELVHWGWNPGPGRQPAPYSSREVARFIKTWESAGAPCPIENANDISTYLETPKQAQE